Protein AF-A0A7Y2EZN3-F1 (afdb_monomer_lite)

Radius of gyration: 19.08 Å; chains: 1; bounding box: 42×37×47 Å

Sequence (225 aa):
SSVGYYAVRVAPLGDIDPMVAQALMPFFPVPLVAKMVAKAREATPADETRDIVREELDQTADEVFGDADGLDELVALAEAAAAEIDICGRALTTAWASYDWETAGGRLFGAATVLREHRGEGHWFAVRQAGLSGDEVHVLSRLSSGRGREGVGHGYRPKNLDRIIPSLERKGLIVDDQPTDRGTVLLDEIEQGTDRFDRDPWTALDDEQMARFVELAAGVRLMRA

Structure (mmCIF, N/CA/C/O backbone):
data_AF-A0A7Y2EZN3-F1
#
_entry.id   AF-A0A7Y2EZN3-F1
#
loop_
_atom_site.group_PDB
_atom_site.id
_atom_site.type_symbol
_atom_site.label_atom_id
_atom_site.label_alt_id
_atom_site.label_comp_id
_atom_site.label_asym_id
_atom_site.label_entity_id
_atom_site.label_seq_id
_atom_site.pdbx_PDB_ins_code
_atom_site.Cartn_x
_atom_site.Cartn_y
_atom_site.Cartn_z
_atom_site.occupancy
_atom_site.B_iso_or_equiv
_atom_site.auth_seq_id
_atom_site.auth_comp_id
_atom_site.auth_asym_id
_atom_site.auth_atom_id
_atom_site.pdbx_PDB_model_num
ATOM 1 N N . SER A 1 1 ? 8.682 -0.984 12.998 1.00 58.69 1 SER A N 1
ATOM 2 C CA . SER A 1 1 ? 8.978 -0.187 11.790 1.00 58.69 1 SER A CA 1
ATOM 3 C C . SER A 1 1 ? 10.078 0.817 12.107 1.00 58.69 1 SER A C 1
ATOM 5 O O . SER A 1 1 ? 9.948 1.528 13.102 1.00 58.69 1 SER A O 1
ATOM 7 N N . SER A 1 2 ? 11.149 0.848 11.313 1.00 82.69 2 SER A N 1
ATOM 8 C CA . SER A 1 2 ? 12.231 1.845 11.396 1.00 82.69 2 SER A CA 1
ATOM 9 C C . SER A 1 2 ? 11.790 3.196 10.806 1.00 82.69 2 SER A C 1
ATOM 11 O O . SER A 1 2 ? 10.758 3.266 10.145 1.00 82.69 2 SER A O 1
ATOM 13 N N . VAL A 1 3 ? 12.559 4.267 11.039 1.00 90.81 3 VAL A N 1
ATOM 14 C CA . VAL A 1 3 ? 12.343 5.594 10.416 1.00 90.81 3 VAL A CA 1
ATOM 15 C C . VAL A 1 3 ? 12.425 5.502 8.888 1.00 90.81 3 VAL A C 1
ATOM 17 O O . VAL A 1 3 ? 11.557 6.037 8.205 1.00 90.81 3 VAL A O 1
ATOM 20 N N . GLY A 1 4 ? 13.397 4.741 8.369 1.00 92.31 4 GLY A N 1
ATOM 21 C CA . GLY A 1 4 ? 13.598 4.546 6.930 1.00 92.31 4 GLY A CA 1
ATOM 22 C C . GLY A 1 4 ? 12.374 3.980 6.210 1.00 92.31 4 GLY A C 1
ATOM 23 O O . GLY A 1 4 ? 12.056 4.438 5.125 1.00 92.31 4 GLY A O 1
ATOM 24 N N . TYR A 1 5 ? 11.608 3.081 6.842 1.00 92.56 5 TYR A N 1
ATOM 25 C CA . TYR A 1 5 ? 10.358 2.579 6.254 1.00 92.56 5 TYR A CA 1
ATOM 26 C C . TYR A 1 5 ? 9.373 3.710 5.913 1.00 92.56 5 TYR A C 1
ATOM 28 O O . TYR A 1 5 ? 8.779 3.712 4.838 1.00 92.56 5 TYR A O 1
ATOM 36 N N . TYR A 1 6 ? 9.191 4.671 6.825 1.00 94.56 6 TYR A N 1
ATOM 37 C CA . TYR A 1 6 ? 8.270 5.786 6.595 1.00 94.56 6 TYR A CA 1
ATOM 38 C C . TYR A 1 6 ? 8.834 6.759 5.566 1.00 94.56 6 TYR A C 1
ATOM 40 O O . TYR A 1 6 ? 8.075 7.212 4.720 1.00 94.56 6 TYR A O 1
ATOM 48 N N . ALA A 1 7 ? 10.143 7.028 5.620 1.00 95.19 7 ALA A N 1
ATOM 49 C CA . ALA A 1 7 ? 10.835 7.873 4.652 1.00 95.19 7 ALA A CA 1
ATOM 50 C C . ALA A 1 7 ? 10.653 7.340 3.226 1.00 95.19 7 ALA A C 1
ATOM 52 O O . ALA A 1 7 ? 10.130 8.052 2.379 1.00 95.19 7 ALA A O 1
ATOM 53 N N . VAL A 1 8 ? 10.960 6.056 3.005 1.00 95.62 8 VAL A N 1
ATOM 54 C CA . VAL A 1 8 ? 10.781 5.377 1.715 1.00 95.62 8 VAL A CA 1
ATOM 55 C C . VAL A 1 8 ? 9.327 5.441 1.263 1.00 95.62 8 VAL A C 1
ATOM 57 O O . VAL A 1 8 ? 9.062 5.741 0.103 1.00 95.62 8 VAL A O 1
ATOM 60 N N . ARG A 1 9 ? 8.359 5.189 2.161 1.00 94.88 9 ARG A N 1
ATOM 61 C CA . ARG A 1 9 ? 6.958 5.087 1.733 1.00 94.88 9 ARG A CA 1
ATOM 62 C C . ARG A 1 9 ? 6.376 6.401 1.218 1.00 94.88 9 ARG A C 1
ATOM 64 O O . ARG A 1 9 ? 5.497 6.358 0.364 1.00 94.88 9 ARG A O 1
ATOM 71 N N . VAL A 1 10 ? 6.855 7.529 1.739 1.00 96.38 10 VAL A N 1
ATOM 72 C CA . VAL A 1 10 ? 6.372 8.871 1.379 1.00 96.38 10 VAL A CA 1
ATOM 73 C C . VAL A 1 10 ? 7.346 9.641 0.495 1.00 96.38 10 VAL A C 1
ATOM 75 O O . VAL A 1 10 ? 7.028 10.760 0.113 1.00 96.38 10 VAL A O 1
ATOM 78 N N . ALA A 1 11 ? 8.503 9.069 0.153 1.00 97.38 11 ALA A N 1
ATOM 79 C CA . ALA A 1 11 ? 9.516 9.721 -0.674 1.00 97.38 11 ALA A CA 1
ATOM 80 C C . ALA A 1 11 ? 8.955 10.287 -1.996 1.00 97.38 11 ALA A C 1
ATOM 82 O O . ALA A 1 11 ? 9.238 11.451 -2.296 1.00 97.38 11 ALA A O 1
ATOM 83 N N . PRO A 1 12 ? 8.066 9.583 -2.733 1.00 97.56 12 PRO 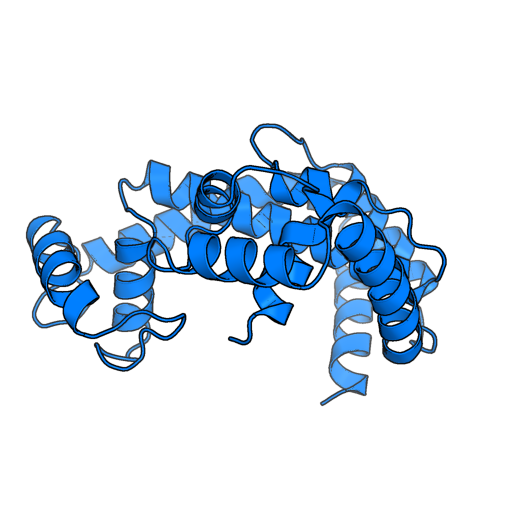A N 1
ATOM 84 C CA . PRO A 1 12 ? 7.495 10.145 -3.952 1.00 97.56 12 PRO A CA 1
ATOM 85 C C . PRO A 1 12 ? 6.576 11.356 -3.706 1.00 97.56 12 PRO A C 1
ATOM 87 O O . PRO A 1 12 ? 6.295 12.113 -4.627 1.00 97.56 12 PRO A O 1
ATOM 90 N N . LEU A 1 13 ? 6.106 11.597 -2.481 1.00 96.50 13 LEU A N 1
ATOM 91 C CA . LEU A 1 13 ? 5.292 12.779 -2.176 1.00 96.50 13 LEU A CA 1
ATOM 92 C C . LEU A 1 13 ? 6.136 14.058 -2.050 1.00 96.50 13 LEU A C 1
ATOM 94 O O . LEU A 1 13 ? 5.574 15.150 -2.042 1.00 96.50 13 LEU A O 1
ATOM 98 N N . GLY A 1 14 ? 7.464 13.946 -1.948 1.00 95.38 14 GLY A N 1
ATOM 99 C CA . GLY A 1 14 ? 8.354 15.087 -1.749 1.00 95.38 14 GLY A CA 1
ATOM 100 C C . GLY A 1 14 ? 8.132 15.795 -0.405 1.00 95.38 14 GLY A C 1
ATOM 101 O O . GLY A 1 14 ? 7.804 15.176 0.618 1.00 95.38 14 GLY A O 1
ATOM 102 N N . ASP A 1 15 ? 8.333 17.115 -0.385 1.00 95.25 15 ASP A N 1
ATOM 103 C CA . ASP A 1 15 ? 8.237 17.920 0.837 1.00 95.25 15 ASP A CA 1
ATOM 104 C C . ASP A 1 15 ? 6.793 18.340 1.169 1.00 95.25 15 ASP A C 1
ATOM 106 O O . ASP A 1 15 ? 6.377 19.481 0.986 1.00 95.25 15 ASP A O 1
ATOM 110 N N . ILE A 1 16 ? 5.998 17.386 1.658 1.00 95.75 16 ILE A N 1
ATOM 111 C CA . ILE A 1 16 ? 4.636 17.626 2.176 1.00 95.75 16 ILE A CA 1
ATOM 112 C C . ILE A 1 16 ? 4.604 17.779 3.698 1.00 95.75 16 ILE A C 1
ATOM 114 O O . ILE A 1 16 ? 5.434 17.204 4.384 1.00 95.75 16 ILE A O 1
ATOM 118 N N . ASP A 1 17 ? 3.622 18.448 4.291 1.00 96.62 17 ASP A N 1
ATOM 119 C CA . ASP A 1 17 ? 3.509 18.471 5.759 1.00 96.62 17 ASP A CA 1
ATOM 120 C C . ASP A 1 17 ? 3.442 17.033 6.358 1.00 96.62 17 ASP A C 1
ATOM 122 O O . ASP A 1 17 ? 2.708 16.183 5.837 1.00 96.62 17 ASP A O 1
ATOM 126 N N . PRO A 1 18 ? 4.177 16.705 7.444 1.00 96.56 18 PRO A N 1
ATOM 127 C CA . PRO A 1 18 ? 4.166 15.357 8.023 1.00 96.56 18 PRO A CA 1
ATOM 128 C C . PRO A 1 18 ? 2.779 14.850 8.457 1.00 96.56 18 PRO A C 1
ATOM 130 O O . PRO A 1 18 ? 2.532 13.642 8.457 1.00 96.56 18 PRO A O 1
ATOM 133 N N . MET A 1 19 ? 1.847 15.738 8.812 1.00 96.62 19 MET A N 1
ATOM 134 C CA . MET A 1 19 ? 0.461 15.364 9.097 1.00 96.62 19 MET A CA 1
ATOM 135 C C . MET A 1 19 ? -0.332 15.022 7.833 1.00 96.62 19 MET A C 1
ATOM 137 O O . MET A 1 19 ? -1.221 14.173 7.903 1.00 96.62 19 MET A O 1
ATOM 141 N N . VAL A 1 20 ? 0.011 15.595 6.676 1.00 96.88 20 VAL A N 1
ATOM 142 C CA . VAL A 1 20 ? -0.534 15.150 5.382 1.00 96.88 20 VAL A CA 1
ATOM 143 C C . VAL A 1 20 ? -0.050 13.731 5.082 1.00 96.88 20 VAL A C 1
ATOM 145 O O . VAL A 1 20 ? -0.864 12.868 4.758 1.00 96.88 20 VAL A O 1
ATOM 148 N N . ALA A 1 21 ? 1.233 13.434 5.313 1.00 96.25 21 ALA A N 1
ATOM 149 C CA . ALA A 1 21 ? 1.763 12.072 5.185 1.00 96.25 21 ALA A CA 1
ATOM 150 C C . ALA A 1 21 ? 1.038 11.072 6.109 1.00 96.25 21 ALA A C 1
ATOM 152 O O . ALA A 1 21 ? 0.716 9.954 5.709 1.00 96.25 21 ALA A O 1
ATOM 153 N N . GLN A 1 22 ? 0.717 11.483 7.341 1.00 95.25 22 GLN A N 1
ATOM 154 C CA . GLN A 1 22 ? -0.075 10.676 8.274 1.00 95.25 22 GLN A CA 1
ATOM 155 C C . GLN A 1 22 ? -1.495 10.388 7.771 1.00 95.25 22 GLN A C 1
ATOM 157 O O . GLN A 1 22 ? -1.997 9.290 8.015 1.00 95.25 22 GLN A O 1
ATOM 162 N N . ALA A 1 23 ? -2.139 11.339 7.090 1.00 94.12 23 ALA A N 1
ATOM 163 C CA . ALA A 1 23 ? -3.472 11.146 6.522 1.00 94.12 23 ALA A CA 1
ATOM 164 C C . ALA A 1 23 ? -3.470 10.154 5.347 1.00 94.12 23 ALA A C 1
ATOM 166 O O . ALA A 1 23 ? -4.413 9.379 5.209 1.00 94.12 23 ALA A O 1
ATOM 167 N N . LEU A 1 24 ? -2.395 10.137 4.552 1.00 94.56 24 LEU A N 1
ATOM 168 C CA . LEU A 1 24 ? -2.207 9.213 3.424 1.00 94.56 24 LEU A CA 1
ATOM 169 C C . LEU A 1 24 ? -1.794 7.796 3.858 1.00 94.56 24 LEU A C 1
ATOM 171 O O . LEU A 1 24 ? -1.858 6.857 3.070 1.00 94.56 24 LEU A O 1
ATOM 175 N N . MET A 1 25 ? -1.408 7.611 5.125 1.00 91.69 25 MET A N 1
ATOM 176 C CA . MET A 1 25 ? -1.046 6.311 5.703 1.00 91.69 25 MET A CA 1
ATOM 177 C C . MET A 1 25 ? -1.900 5.982 6.948 1.00 91.69 25 MET A C 1
ATOM 179 O O . MET A 1 25 ? -1.361 5.818 8.050 1.00 91.69 25 MET A O 1
ATOM 183 N N . PRO A 1 26 ? -3.237 5.865 6.813 1.00 86.12 26 PRO A N 1
ATOM 184 C CA . PRO A 1 26 ? -4.167 5.824 7.948 1.00 86.12 26 PRO A CA 1
ATOM 185 C C . PRO A 1 26 ? -4.211 4.477 8.700 1.00 86.12 26 PRO A C 1
ATOM 187 O O . PRO A 1 26 ? -4.932 4.354 9.685 1.00 86.12 26 PRO A O 1
ATOM 190 N N . PHE A 1 27 ? -3.417 3.484 8.284 1.00 83.19 27 PHE A N 1
ATOM 191 C CA . PHE A 1 27 ? -3.213 2.208 8.993 1.00 83.19 27 PHE A CA 1
ATOM 192 C C . PHE A 1 27 ? -2.235 2.299 10.173 1.00 83.19 27 PHE A C 1
ATOM 194 O O . PHE A 1 27 ? -1.936 1.293 10.818 1.00 83.19 27 PHE A O 1
ATOM 201 N N . PHE A 1 28 ? -1.692 3.486 10.441 1.00 87.19 28 PHE A N 1
ATOM 202 C CA . PHE A 1 28 ? -0.836 3.745 11.590 1.00 87.19 28 PHE A CA 1
ATOM 203 C C . PHE A 1 28 ? -1.524 4.690 12.574 1.00 87.19 28 PHE A C 1
ATOM 205 O O . PHE A 1 28 ? -2.133 5.676 12.149 1.00 87.19 28 PHE A O 1
ATOM 212 N N . PRO A 1 29 ? -1.346 4.482 13.890 1.00 85.81 29 PRO A N 1
ATOM 213 C CA . PRO A 1 29 ? -1.942 5.355 14.885 1.00 85.81 29 PRO A CA 1
ATOM 214 C C . PRO A 1 29 ? -1.349 6.761 14.788 1.00 85.81 29 PRO A C 1
ATOM 216 O O . PRO A 1 29 ? -0.132 6.938 14.717 1.00 85.81 29 PRO A O 1
ATOM 219 N N . VAL A 1 30 ? -2.199 7.779 14.865 1.00 88.69 30 VAL A N 1
ATOM 220 C CA . VAL A 1 30 ? -1.760 9.180 14.902 1.00 88.69 30 VAL A CA 1
ATOM 221 C C . VAL A 1 30 ? -1.015 9.470 16.222 1.00 88.69 30 VAL A C 1
ATOM 223 O O . VAL A 1 30 ? -1.483 9.037 17.281 1.00 88.69 30 VAL A O 1
ATOM 226 N N . PRO A 1 31 ? 0.114 10.214 16.225 1.00 91.75 31 PRO A N 1
ATOM 227 C CA . PRO A 1 31 ? 0.813 10.840 15.092 1.00 91.75 31 PRO A CA 1
ATOM 228 C C . PRO A 1 31 ? 2.090 10.075 14.674 1.00 91.75 31 PRO A C 1
ATOM 230 O O . PRO A 1 31 ? 3.142 10.685 14.473 1.00 91.75 31 PRO A O 1
ATOM 233 N N . LEU A 1 32 ? 2.062 8.737 14.630 1.00 91.88 32 LEU A N 1
ATOM 234 C CA . LEU A 1 32 ? 3.261 7.920 14.409 1.00 91.88 32 LEU A CA 1
ATOM 235 C C . LEU A 1 32 ? 3.956 8.241 13.082 1.00 91.88 32 LEU A C 1
ATOM 237 O O . LEU A 1 32 ? 5.165 8.459 13.088 1.00 91.88 32 LEU A O 1
ATOM 241 N N . VAL A 1 33 ? 3.215 8.291 11.974 1.00 94.81 33 VAL A N 1
ATOM 242 C CA . VAL A 1 33 ? 3.776 8.569 10.641 1.00 94.81 33 VAL A CA 1
ATOM 243 C C . VAL A 1 33 ? 4.357 9.972 10.620 1.00 94.81 33 VAL A C 1
ATOM 245 O O . VAL A 1 33 ? 5.525 10.130 10.288 1.00 94.81 33 VAL A O 1
ATOM 248 N N . ALA A 1 34 ? 3.593 10.967 11.078 1.00 96.38 34 ALA A N 1
ATOM 249 C CA . ALA A 1 34 ? 4.041 12.357 11.119 1.00 96.38 34 ALA A CA 1
ATOM 250 C C . ALA A 1 34 ? 5.355 12.511 11.898 1.00 96.38 34 ALA A C 1
ATOM 252 O O . ALA A 1 34 ? 6.300 13.134 11.420 1.00 96.38 34 ALA A O 1
ATOM 253 N N . LYS A 1 35 ? 5.462 11.866 13.068 1.00 96.38 35 LYS A N 1
ATOM 254 C CA . LYS A 1 35 ? 6.696 11.866 13.863 1.00 96.38 35 LYS A CA 1
ATOM 255 C C . LYS A 1 35 ? 7.869 11.226 13.116 1.00 96.38 35 LYS A C 1
ATOM 257 O O . LYS A 1 35 ? 8.990 11.720 13.207 1.00 96.38 35 LYS A O 1
ATOM 262 N N . MET A 1 36 ? 7.639 10.102 12.441 1.00 96.25 36 MET A N 1
ATOM 263 C CA . MET A 1 36 ? 8.706 9.374 11.750 1.00 96.25 36 MET A CA 1
ATOM 264 C C . MET A 1 36 ? 9.160 10.092 10.479 1.00 96.25 36 MET A C 1
ATOM 266 O O . MET A 1 36 ? 10.358 10.130 10.223 1.00 96.25 36 MET A O 1
ATOM 270 N N . VAL A 1 37 ? 8.238 10.710 9.740 1.00 96.25 37 VAL A N 1
ATOM 271 C CA . VAL A 1 37 ? 8.541 11.529 8.558 1.00 96.25 37 VAL A CA 1
ATOM 272 C C . VAL A 1 37 ? 9.303 12.791 8.955 1.00 96.25 37 VAL A C 1
ATOM 274 O O . VAL A 1 37 ? 10.340 13.071 8.365 1.00 96.25 37 VAL A O 1
ATOM 277 N N . ALA A 1 38 ? 8.870 13.501 10.003 1.00 96.19 38 ALA A N 1
ATOM 278 C CA . ALA A 1 38 ? 9.608 14.656 10.518 1.00 96.19 38 ALA A CA 1
ATOM 279 C C . ALA A 1 38 ? 11.046 14.276 10.909 1.00 96.19 38 ALA A C 1
ATOM 281 O O . ALA A 1 38 ? 11.998 14.928 10.495 1.00 96.19 38 ALA A O 1
ATOM 282 N N . LYS A 1 39 ? 11.212 13.155 11.624 1.00 96.19 39 LYS A N 1
ATOM 283 C CA . LYS A 1 39 ? 12.535 12.647 12.000 1.00 96.19 39 LYS A CA 1
ATOM 284 C C . LYS A 1 39 ? 13.388 12.231 10.796 1.00 96.19 39 LYS A C 1
ATOM 286 O O . LYS A 1 39 ? 14.600 12.399 10.837 1.00 96.19 39 LYS A O 1
ATOM 291 N N . ALA A 1 40 ? 12.793 11.652 9.754 1.00 95.06 40 ALA A N 1
ATOM 292 C CA . ALA A 1 40 ? 13.526 11.316 8.535 1.00 95.06 40 ALA A CA 1
ATOM 293 C C . ALA A 1 40 ? 14.094 12.578 7.870 1.00 95.06 40 ALA A C 1
ATOM 295 O O . ALA A 1 40 ? 15.258 12.592 7.486 1.00 95.06 40 ALA A O 1
ATOM 296 N N . ARG A 1 41 ? 13.305 13.659 7.838 1.00 93.44 41 ARG A N 1
ATOM 297 C CA . ARG A 1 41 ? 13.701 14.941 7.240 1.00 93.44 41 ARG A CA 1
ATOM 298 C C . ARG A 1 41 ? 14.788 15.689 7.993 1.00 93.44 41 ARG A C 1
ATOM 300 O O . ARG A 1 41 ? 15.547 16.424 7.378 1.00 93.44 41 ARG A O 1
ATOM 307 N N . GLU A 1 42 ? 14.884 15.495 9.307 1.00 94.25 42 GLU A N 1
ATOM 308 C CA . GLU A 1 42 ? 16.020 16.003 10.088 1.00 94.25 42 GLU A CA 1
ATOM 309 C C . GLU A 1 42 ? 17.351 15.376 9.641 1.00 94.25 42 GLU A C 1
ATOM 311 O O . GLU A 1 42 ? 18.399 15.992 9.818 1.00 94.25 42 GLU A O 1
ATOM 316 N N . ALA A 1 43 ? 17.318 14.155 9.092 1.00 94.12 43 ALA A N 1
ATOM 317 C CA . ALA A 1 43 ? 18.505 13.435 8.642 1.00 94.12 43 ALA A CA 1
ATOM 318 C C . ALA A 1 43 ? 18.813 13.664 7.155 1.00 94.12 43 ALA A C 1
ATOM 320 O O . ALA A 1 43 ? 19.978 13.846 6.810 1.00 94.12 43 ALA A O 1
ATOM 321 N N . THR A 1 44 ? 17.789 13.660 6.297 1.00 95.88 44 THR A N 1
ATOM 322 C CA . THR A 1 44 ? 17.935 13.798 4.840 1.00 95.88 44 THR A CA 1
ATOM 323 C C . THR A 1 44 ? 16.773 14.624 4.274 1.00 95.88 44 THR A C 1
ATOM 325 O O . THR A 1 44 ? 15.616 14.285 4.543 1.00 95.88 44 THR A O 1
ATOM 328 N N . PRO A 1 45 ? 17.036 15.692 3.496 1.00 95.56 45 PRO A N 1
ATOM 329 C CA . PRO A 1 45 ? 16.008 16.453 2.784 1.00 95.56 45 PRO A CA 1
ATOM 330 C C . PRO A 1 45 ? 15.070 15.573 1.942 1.00 95.56 45 PRO A C 1
ATOM 332 O O . PRO A 1 45 ? 15.418 14.464 1.534 1.00 95.56 45 PRO A O 1
ATOM 335 N N . ALA A 1 46 ? 13.840 16.039 1.714 1.00 95.00 46 ALA A N 1
ATOM 336 C CA . ALA A 1 46 ? 12.805 15.222 1.075 1.00 95.00 46 ALA A CA 1
ATOM 337 C C . ALA A 1 46 ? 13.067 14.968 -0.420 1.00 95.00 46 ALA A C 1
ATOM 339 O O . ALA A 1 46 ? 12.742 13.891 -0.909 1.00 95.00 46 ALA A O 1
ATOM 340 N N . ASP A 1 47 ? 13.650 15.937 -1.121 1.00 94.69 47 ASP A N 1
ATOM 341 C CA . ASP A 1 47 ? 14.111 15.829 -2.508 1.00 94.69 47 ASP A CA 1
ATOM 342 C C . ASP A 1 47 ? 15.277 14.842 -2.632 1.00 94.69 47 ASP A C 1
ATOM 344 O O . ASP A 1 47 ? 15.188 13.890 -3.401 1.00 94.69 47 ASP A O 1
ATOM 348 N N . GLU A 1 48 ? 16.296 14.972 -1.781 1.00 97.12 48 GLU A N 1
ATOM 349 C CA . GLU A 1 48 ? 17.411 14.018 -1.733 1.00 97.12 48 GLU A CA 1
ATOM 350 C C . GLU A 1 48 ? 16.921 12.598 -1.391 1.00 97.12 48 GLU A C 1
ATOM 352 O O . GLU A 1 48 ? 17.306 11.621 -2.030 1.00 97.12 48 GLU A O 1
ATOM 357 N N . THR A 1 49 ? 15.991 12.470 -0.437 1.00 97.19 49 THR A N 1
ATOM 358 C CA . THR A 1 49 ? 15.352 11.183 -0.115 1.00 97.19 49 THR A CA 1
ATOM 359 C C . THR A 1 49 ? 14.591 10.627 -1.318 1.00 97.19 49 THR A C 1
ATOM 361 O O . THR A 1 49 ? 14.641 9.424 -1.559 1.00 97.19 49 THR A O 1
ATOM 364 N N . ARG A 1 50 ? 13.873 11.473 -2.070 1.00 97.38 50 ARG A N 1
ATOM 365 C CA . ARG A 1 50 ? 13.111 11.063 -3.255 1.00 97.38 50 ARG A CA 1
ATOM 366 C C . ARG A 1 50 ? 14.029 10.461 -4.319 1.00 97.38 50 ARG A C 1
ATOM 368 O O . ARG A 1 50 ? 13.671 9.410 -4.854 1.00 97.38 50 ARG A O 1
ATOM 375 N N . ASP A 1 51 ? 15.173 11.086 -4.581 1.00 97.06 51 ASP A N 1
ATOM 376 C CA . ASP A 1 51 ? 16.129 10.651 -5.605 1.00 97.06 51 ASP A CA 1
ATOM 377 C C . ASP A 1 51 ? 16.847 9.356 -5.204 1.00 97.06 51 ASP A C 1
ATOM 379 O O . ASP A 1 51 ? 16.874 8.402 -5.990 1.00 97.06 51 ASP A O 1
ATOM 383 N N . ILE A 1 52 ? 17.333 9.288 -3.955 1.00 97.50 52 ILE A N 1
ATOM 384 C CA . ILE A 1 52 ? 17.958 8.084 -3.383 1.00 97.50 52 ILE A CA 1
ATOM 385 C C . ILE A 1 52 ? 16.976 6.915 -3.427 1.00 97.50 52 ILE A C 1
ATOM 387 O O . ILE A 1 52 ? 17.315 5.836 -3.894 1.00 97.50 52 ILE A O 1
ATOM 391 N N . VAL A 1 53 ? 15.736 7.116 -2.968 1.00 97.44 53 VAL A N 1
ATOM 392 C CA . VAL A 1 53 ? 14.737 6.041 -2.928 1.00 97.44 53 VAL A CA 1
ATOM 393 C C . VAL A 1 53 ? 14.414 5.529 -4.324 1.00 97.44 53 VAL A C 1
ATOM 395 O O . VAL A 1 53 ? 14.290 4.318 -4.485 1.00 97.44 53 VAL A O 1
ATOM 398 N N . ARG A 1 54 ? 14.299 6.408 -5.326 1.00 97.75 54 ARG A N 1
ATOM 399 C CA . ARG A 1 54 ? 14.095 5.965 -6.708 1.00 97.75 54 ARG A CA 1
ATOM 400 C C . ARG A 1 54 ? 15.283 5.134 -7.200 1.00 97.75 54 ARG A C 1
ATOM 402 O O . ARG A 1 54 ? 15.057 4.072 -7.759 1.00 97.75 54 ARG A O 1
ATOM 409 N N . GLU A 1 55 ? 16.518 5.578 -6.955 1.00 98.12 55 GLU A N 1
ATOM 410 C CA . GLU A 1 55 ? 17.720 4.872 -7.432 1.00 98.12 55 GLU A CA 1
ATOM 411 C C . GLU A 1 55 ? 17.873 3.494 -6.796 1.00 98.12 55 GLU A C 1
ATOM 413 O O . GLU A 1 55 ? 17.992 2.480 -7.478 1.00 98.12 55 GLU A O 1
ATOM 418 N N . GLU A 1 56 ? 17.835 3.472 -5.467 1.00 97.94 56 GLU A N 1
ATOM 419 C CA . GLU A 1 56 ? 18.115 2.285 -4.673 1.00 97.94 56 GLU A CA 1
ATOM 420 C C . GLU A 1 56 ? 17.020 1.238 -4.856 1.00 97.94 56 GLU A C 1
ATOM 422 O O . GLU A 1 56 ? 17.312 0.045 -4.902 1.00 97.94 56 GLU A O 1
ATOM 427 N N . LEU A 1 57 ? 15.752 1.658 -4.979 1.00 97.62 57 LEU A N 1
ATOM 428 C CA . LEU A 1 57 ? 14.664 0.723 -5.256 1.00 97.62 57 LEU A CA 1
ATOM 429 C C . LEU A 1 57 ? 14.720 0.184 -6.681 1.00 97.62 57 LEU A C 1
ATOM 431 O O . LEU A 1 57 ? 14.401 -0.986 -6.845 1.00 97.62 57 LEU A O 1
ATOM 435 N N . ASP A 1 58 ? 15.121 0.981 -7.675 1.00 98.25 58 ASP A N 1
ATOM 436 C CA . ASP A 1 58 ? 15.274 0.499 -9.051 1.00 98.25 58 ASP A CA 1
ATOM 437 C C . ASP A 1 58 ? 16.356 -0.589 -9.115 1.00 98.25 58 ASP A C 1
ATOM 439 O O . ASP A 1 58 ? 16.070 -1.722 -9.500 1.00 98.25 58 ASP A O 1
ATOM 443 N N . GLN A 1 59 ? 17.550 -0.292 -8.590 1.00 98.12 59 GLN A N 1
ATOM 444 C CA . GLN A 1 59 ? 18.669 -1.238 -8.541 1.00 98.12 59 GLN A CA 1
ATOM 445 C C . GLN A 1 59 ? 18.335 -2.480 -7.710 1.00 98.12 59 GLN A C 1
ATOM 447 O O . GLN A 1 59 ? 18.505 -3.604 -8.176 1.00 98.12 59 GLN A O 1
ATOM 452 N N . THR A 1 60 ? 17.796 -2.298 -6.499 1.00 97.19 60 THR A N 1
ATOM 453 C CA . THR A 1 60 ? 17.419 -3.428 -5.638 1.00 97.19 60 THR A CA 1
ATOM 454 C C . THR A 1 60 ? 16.344 -4.279 -6.304 1.00 97.19 60 THR A C 1
ATOM 456 O O . THR A 1 60 ? 16.388 -5.501 -6.220 1.00 97.19 60 THR A O 1
ATOM 459 N N . ALA A 1 61 ? 15.348 -3.671 -6.951 1.00 96.38 61 ALA A N 1
ATOM 460 C CA . ALA A 1 61 ? 14.309 -4.423 -7.636 1.00 96.38 61 ALA A CA 1
ATOM 461 C C . ALA A 1 61 ? 14.870 -5.200 -8.831 1.00 96.38 61 ALA A C 1
ATOM 463 O O . ALA A 1 61 ? 14.427 -6.322 -9.059 1.00 96.38 61 ALA A O 1
ATOM 464 N N . ASP A 1 62 ? 15.859 -4.671 -9.547 1.00 96.44 62 ASP A N 1
ATOM 465 C CA . ASP A 1 62 ? 16.536 -5.397 -10.623 1.00 96.44 62 ASP A CA 1
ATOM 466 C C . ASP A 1 62 ? 17.388 -6.559 -10.109 1.00 96.44 62 ASP A C 1
ATOM 468 O O . ASP A 1 62 ? 17.250 -7.681 -10.583 1.00 96.44 62 ASP A O 1
ATOM 472 N N . GLU A 1 63 ? 18.151 -6.370 -9.033 1.00 95.94 63 GLU A N 1
ATOM 473 C CA . GLU A 1 63 ? 18.825 -7.482 -8.346 1.00 95.94 63 GLU A CA 1
ATOM 474 C C . GLU A 1 63 ? 17.825 -8.545 -7.849 1.00 95.94 63 GLU A C 1
ATOM 476 O O . GLU A 1 63 ? 18.138 -9.734 -7.701 1.00 95.94 63 GLU A O 1
ATOM 481 N N . VAL A 1 64 ? 16.598 -8.117 -7.537 1.00 93.81 64 VAL A N 1
ATOM 482 C CA . VAL A 1 64 ? 15.550 -8.988 -7.014 1.00 93.81 64 VAL A CA 1
ATOM 483 C C . VAL A 1 64 ? 14.794 -9.720 -8.143 1.00 93.81 64 VAL A C 1
ATOM 485 O O . VAL A 1 64 ? 14.442 -10.896 -8.011 1.00 93.81 64 VAL A O 1
ATOM 488 N N . PHE A 1 65 ? 14.521 -9.062 -9.257 1.00 93.88 65 PHE A N 1
ATOM 489 C CA . PHE A 1 65 ? 13.572 -9.550 -10.258 1.00 93.88 65 PHE A CA 1
ATOM 490 C C . PHE A 1 65 ? 14.145 -9.633 -11.672 1.00 93.88 65 PHE A C 1
ATOM 492 O O . PHE A 1 65 ? 13.528 -10.297 -12.494 1.00 93.88 65 PHE A O 1
ATOM 499 N N . GLY A 1 66 ? 15.295 -9.015 -11.947 1.00 93.69 66 GLY A N 1
ATOM 500 C CA . GLY A 1 66 ? 15.869 -8.812 -13.283 1.00 93.69 66 GLY A CA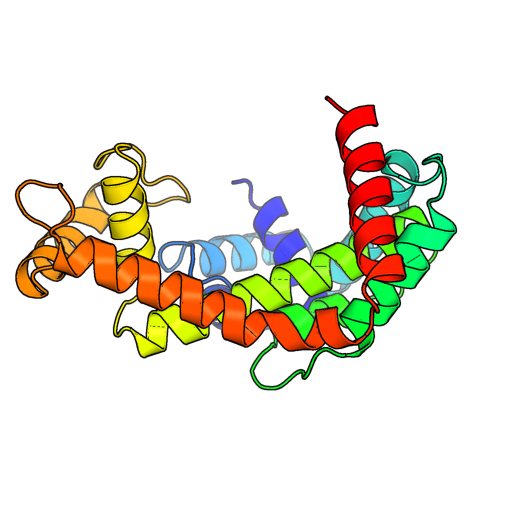 1
ATOM 501 C C . GLY A 1 66 ? 16.118 -10.095 -14.078 1.00 93.69 66 GLY A C 1
ATOM 502 O O . GLY A 1 66 ? 15.948 -10.107 -15.292 1.00 93.69 66 GLY A O 1
ATOM 503 N N . ASP A 1 67 ? 16.423 -11.198 -13.390 1.00 92.81 67 ASP A N 1
ATOM 504 C CA . ASP A 1 67 ? 16.661 -12.512 -14.007 1.00 92.81 67 ASP A CA 1
ATOM 505 C C . ASP A 1 67 ? 15.414 -13.419 -14.025 1.00 92.81 67 ASP A C 1
ATOM 507 O O . ASP A 1 67 ? 15.517 -14.620 -14.282 1.00 92.81 67 ASP A O 1
ATOM 511 N N . ALA A 1 68 ? 14.228 -12.896 -13.697 1.00 93.75 68 ALA A N 1
ATOM 512 C CA . ALA A 1 68 ? 13.018 -13.707 -13.661 1.00 93.75 68 ALA A CA 1
ATOM 513 C C . ALA A 1 68 ? 12.572 -14.149 -15.065 1.00 93.75 68 ALA A C 1
ATOM 515 O O . ALA A 1 68 ? 12.424 -13.338 -15.982 1.00 93.75 68 ALA A O 1
ATOM 516 N N . ASP A 1 69 ? 12.261 -15.438 -15.210 1.00 93.94 69 ASP A N 1
ATOM 517 C CA . ASP A 1 69 ? 11.679 -15.967 -16.443 1.00 93.94 69 ASP A CA 1
ATOM 518 C C . ASP A 1 69 ? 10.361 -15.247 -16.776 1.00 93.94 69 ASP A C 1
ATOM 520 O O . ASP A 1 69 ? 9.433 -15.194 -15.966 1.00 93.94 69 ASP A O 1
ATOM 524 N N . GLY A 1 70 ? 10.270 -14.698 -17.991 1.00 96.31 70 GLY A N 1
ATOM 525 C CA . GLY A 1 70 ? 9.089 -13.962 -18.453 1.00 96.31 70 GLY A CA 1
ATOM 526 C C . GLY A 1 70 ? 8.925 -12.561 -17.852 1.00 96.31 70 GLY A C 1
ATOM 527 O O . GLY A 1 70 ? 7.830 -12.006 -17.936 1.00 96.31 70 GLY A O 1
ATOM 528 N N . LEU A 1 71 ? 9.982 -11.975 -17.271 1.00 96.50 71 LEU A N 1
ATOM 529 C CA . LEU A 1 71 ? 9.941 -10.641 -16.660 1.00 96.50 71 LEU A CA 1
ATOM 530 C C . LEU A 1 71 ? 9.358 -9.570 -17.588 1.00 96.50 71 LEU A C 1
ATOM 532 O O . LEU A 1 71 ? 8.456 -8.854 -17.172 1.00 96.50 71 LEU A O 1
ATOM 536 N N . ASP A 1 72 ? 9.826 -9.477 -18.834 1.00 98.00 72 ASP A N 1
ATOM 537 C CA . ASP A 1 72 ? 9.368 -8.441 -19.773 1.00 98.00 72 ASP A CA 1
ATOM 538 C C . ASP A 1 72 ? 7.857 -8.519 -20.039 1.00 98.00 72 ASP A C 1
ATOM 540 O O . ASP A 1 72 ? 7.173 -7.498 -20.122 1.00 98.00 72 ASP A O 1
ATOM 544 N N . GLU A 1 73 ? 7.323 -9.739 -20.137 1.00 98.31 73 GLU A N 1
ATOM 545 C CA . GLU A 1 73 ? 5.892 -9.981 -20.319 1.00 98.31 73 GLU A CA 1
ATOM 546 C C . GLU A 1 73 ? 5.112 -9.593 -19.058 1.00 98.31 73 GLU A C 1
ATOM 548 O O . GLU A 1 73 ? 4.099 -8.898 -19.140 1.00 98.31 73 GLU A O 1
ATOM 553 N N . LEU A 1 74 ? 5.615 -9.971 -17.880 1.00 98.44 74 LEU A N 1
ATOM 554 C CA . LEU A 1 74 ? 5.005 -9.601 -16.606 1.00 98.44 74 LEU A CA 1
ATOM 555 C C . LEU A 1 74 ? 5.010 -8.080 -16.386 1.00 98.44 74 LEU A C 1
ATOM 557 O O . LEU A 1 74 ? 4.003 -7.532 -15.940 1.00 98.44 74 LEU A O 1
ATOM 561 N N . VAL A 1 75 ? 6.111 -7.399 -16.722 1.00 98.50 75 VAL A N 1
ATOM 562 C CA . VAL A 1 75 ? 6.230 -5.934 -16.679 1.00 98.50 75 VAL A CA 1
ATOM 563 C C . VAL A 1 75 ? 5.182 -5.300 -17.584 1.00 98.50 75 VAL A C 1
ATOM 565 O O . VAL A 1 75 ? 4.431 -4.445 -17.123 1.00 98.50 75 VAL A O 1
ATOM 568 N N . ALA A 1 76 ? 5.081 -5.749 -18.838 1.00 98.62 76 ALA A N 1
ATOM 569 C CA . ALA A 1 76 ? 4.122 -5.199 -19.791 1.00 98.62 76 ALA A CA 1
ATOM 570 C C . ALA A 1 76 ? 2.668 -5.353 -19.310 1.00 98.62 76 ALA A C 1
ATOM 572 O O . ALA A 1 76 ? 1.888 -4.407 -19.402 1.00 98.62 76 ALA A O 1
ATOM 573 N N . LEU A 1 77 ? 2.308 -6.515 -18.754 1.00 98.69 77 LEU A N 1
ATOM 574 C CA . LEU A 1 77 ? 0.971 -6.765 -18.203 1.00 98.69 77 LEU A CA 1
ATOM 575 C C . LEU A 1 77 ? 0.692 -5.906 -16.957 1.00 98.69 77 LEU A C 1
ATOM 577 O O . LEU A 1 77 ? -0.396 -5.345 -16.824 1.00 98.69 77 LEU A O 1
ATOM 581 N N . ALA A 1 78 ? 1.670 -5.771 -16.056 1.00 98.31 78 ALA A N 1
ATOM 582 C CA . ALA A 1 78 ? 1.535 -4.961 -14.847 1.00 98.31 78 ALA A CA 1
ATOM 583 C C . ALA A 1 78 ? 1.391 -3.464 -15.167 1.00 98.31 78 ALA A C 1
ATOM 585 O O . ALA A 1 78 ? 0.556 -2.782 -14.571 1.00 98.31 78 ALA A O 1
ATOM 586 N N . GLU A 1 79 ? 2.186 -2.950 -16.105 1.00 98.38 79 GLU A N 1
ATOM 587 C CA . GLU A 1 79 ? 2.117 -1.555 -16.547 1.00 98.38 79 GLU A CA 1
ATOM 588 C C . GLU A 1 79 ? 0.827 -1.258 -17.309 1.00 98.38 79 GLU A C 1
ATOM 590 O O . GLU A 1 79 ? 0.232 -0.207 -17.081 1.00 98.38 79 GLU A O 1
ATOM 595 N N . ALA A 1 80 ? 0.359 -2.183 -18.155 1.00 98.44 80 ALA A N 1
ATOM 596 C CA . ALA A 1 80 ? -0.931 -2.047 -18.826 1.00 98.44 80 ALA A CA 1
ATOM 597 C C . ALA A 1 80 ? -2.072 -1.908 -17.809 1.00 98.44 80 ALA A C 1
ATOM 599 O O . ALA A 1 80 ? -2.893 -1.005 -17.936 1.00 98.44 80 ALA A O 1
ATOM 600 N N . ALA A 1 81 ? -2.079 -2.733 -16.757 1.00 98.19 81 ALA A N 1
ATOM 601 C CA . ALA A 1 81 ? -3.065 -2.606 -15.689 1.00 98.19 81 ALA A CA 1
ATOM 602 C C . ALA A 1 81 ? -2.921 -1.283 -14.916 1.00 98.19 81 ALA A C 1
ATOM 604 O O . ALA A 1 81 ? -3.904 -0.593 -14.654 1.00 98.19 81 ALA A O 1
ATOM 605 N N . ALA A 1 82 ? -1.695 -0.890 -14.561 1.00 97.50 82 ALA A N 1
ATOM 606 C CA . ALA A 1 82 ? -1.450 0.354 -13.831 1.00 97.50 82 ALA A CA 1
ATOM 607 C C . ALA A 1 82 ? -1.845 1.611 -14.634 1.00 97.50 82 ALA A C 1
ATOM 609 O O . ALA A 1 82 ? -2.242 2.612 -14.037 1.00 97.50 82 ALA A O 1
ATOM 610 N N . ALA A 1 83 ? -1.768 1.562 -15.967 1.00 96.38 83 ALA A N 1
ATOM 611 C CA . ALA A 1 83 ? -2.120 2.674 -16.846 1.00 96.38 83 ALA A CA 1
ATOM 612 C C . ALA A 1 83 ? -3.622 3.023 -16.841 1.00 96.38 83 ALA A C 1
ATOM 614 O O . ALA A 1 83 ? -3.968 4.169 -17.122 1.00 96.38 83 ALA A O 1
ATOM 615 N N . GLU A 1 84 ? -4.502 2.087 -16.471 1.00 96.12 84 GLU A N 1
ATOM 616 C CA . GLU A 1 84 ? -5.957 2.314 -16.385 1.00 96.12 84 GLU A CA 1
ATOM 617 C C . GLU A 1 84 ? -6.401 2.981 -15.067 1.00 96.12 84 GLU A C 1
ATOM 619 O O . GLU A 1 84 ? -7.588 3.228 -14.846 1.00 96.12 84 GLU A O 1
ATOM 624 N N . ILE A 1 85 ? -5.472 3.283 -14.153 1.00 95.56 85 ILE A N 1
ATOM 625 C CA . ILE A 1 85 ? -5.812 3.886 -12.861 1.00 95.56 85 ILE A CA 1
ATOM 626 C C . ILE A 1 85 ? -6.303 5.332 -13.023 1.00 95.56 85 ILE A C 1
ATOM 628 O O . ILE A 1 85 ? -5.550 6.230 -13.402 1.00 95.56 85 ILE A O 1
ATOM 632 N N . ASP A 1 86 ? -7.536 5.592 -12.578 1.00 92.62 86 ASP A N 1
ATOM 633 C CA . ASP A 1 86 ? -8.008 6.950 -12.290 1.00 92.62 86 ASP A CA 1
ATOM 634 C C . ASP A 1 86 ? -7.360 7.479 -10.996 1.00 92.62 86 ASP A C 1
ATOM 636 O O . ASP A 1 86 ? -7.433 6.870 -9.922 1.00 92.62 86 ASP A O 1
ATOM 640 N N . ILE A 1 87 ? -6.742 8.655 -11.096 1.00 92.06 87 ILE A N 1
ATOM 641 C CA . ILE A 1 87 ? -6.035 9.325 -10.002 1.00 92.06 87 ILE A CA 1
ATOM 642 C C . ILE A 1 87 ? -6.961 9.982 -8.963 1.00 92.06 87 ILE A C 1
ATOM 644 O O . ILE A 1 87 ? -6.478 10.496 -7.950 1.00 92.06 87 ILE A O 1
ATOM 648 N N . CYS A 1 88 ? -8.279 10.020 -9.179 1.00 93.62 88 CYS A N 1
ATOM 649 C CA . CYS A 1 88 ? -9.228 10.712 -8.309 1.00 93.62 88 CYS A CA 1
ATOM 650 C C . CYS A 1 88 ? -9.146 10.216 -6.853 1.00 93.62 88 CYS A C 1
ATOM 652 O O . CYS A 1 88 ? -9.523 9.093 -6.518 1.00 93.62 88 CYS A O 1
ATOM 654 N N . GLY A 1 89 ? -8.637 11.075 -5.963 1.00 93.06 89 GLY A N 1
ATOM 655 C CA . GLY A 1 89 ? -8.427 10.751 -4.548 1.00 93.06 89 GLY A CA 1
ATOM 656 C C . GLY A 1 89 ? -7.263 9.786 -4.274 1.00 93.06 89 GLY A C 1
ATOM 657 O O . GLY A 1 89 ? -7.113 9.348 -3.137 1.00 93.06 89 GLY A O 1
ATOM 658 N N . ARG A 1 90 ? -6.439 9.468 -5.280 1.00 95.88 90 ARG A N 1
ATOM 659 C CA . ARG A 1 90 ? -5.365 8.465 -5.225 1.00 95.88 90 ARG A CA 1
ATOM 660 C C . ARG A 1 90 ? -3.976 9.092 -5.100 1.00 95.88 90 ARG A C 1
ATOM 662 O O . ARG A 1 90 ? -3.111 8.904 -5.957 1.00 95.88 90 ARG A O 1
ATOM 669 N N . ALA A 1 91 ? -3.770 9.932 -4.089 1.00 96.75 91 ALA A N 1
ATOM 670 C CA . ALA A 1 91 ? -2.570 10.766 -4.001 1.00 96.75 91 ALA A CA 1
ATOM 671 C C . ALA A 1 91 ? -1.279 9.946 -3.858 1.00 96.75 91 ALA A C 1
ATOM 673 O O . ALA A 1 91 ? -0.288 10.260 -4.516 1.00 96.75 91 ALA A O 1
ATOM 674 N N . LEU A 1 92 ? -1.276 8.894 -3.033 1.00 96.12 92 LEU A N 1
ATOM 675 C CA . LEU A 1 92 ? -0.083 8.073 -2.831 1.00 96.12 92 LEU A CA 1
ATOM 676 C C . LEU A 1 92 ? 0.189 7.194 -4.056 1.00 96.12 92 LEU A C 1
ATOM 678 O O . LEU A 1 92 ? 1.336 7.105 -4.486 1.00 96.12 92 LEU A O 1
ATOM 682 N N . THR A 1 93 ? -0.857 6.629 -4.664 1.00 97.38 93 THR A N 1
ATOM 683 C CA . THR A 1 93 ? -0.755 5.914 -5.948 1.00 97.38 93 THR A CA 1
ATOM 684 C C . THR A 1 93 ? -0.147 6.802 -7.031 1.00 97.38 93 THR A C 1
ATOM 686 O O . THR A 1 93 ? 0.835 6.423 -7.662 1.00 97.38 93 THR A O 1
ATOM 689 N N . THR A 1 94 ? -0.679 8.018 -7.192 1.00 97.56 94 THR A N 1
ATOM 690 C CA . THR A 1 94 ? -0.212 8.995 -8.189 1.00 97.56 94 THR A CA 1
ATOM 691 C C . THR A 1 94 ? 1.237 9.402 -7.934 1.00 97.56 94 THR A C 1
ATOM 693 O O . THR A 1 94 ? 2.024 9.535 -8.867 1.00 97.56 94 THR A O 1
ATOM 696 N N . ALA A 1 95 ? 1.617 9.572 -6.666 1.00 97.94 95 ALA A N 1
ATOM 697 C CA . ALA A 1 95 ? 2.987 9.899 -6.304 1.00 97.94 95 ALA A CA 1
ATOM 698 C C . ALA A 1 95 ? 3.954 8.768 -6.688 1.00 97.94 95 ALA A C 1
ATOM 700 O O . ALA A 1 95 ? 4.991 9.041 -7.287 1.00 97.94 95 ALA A O 1
ATOM 701 N N . TRP A 1 96 ? 3.613 7.508 -6.409 1.00 98.06 96 TRP A N 1
ATOM 702 C CA . TRP A 1 96 ? 4.428 6.359 -6.823 1.00 98.06 96 TRP A CA 1
ATOM 703 C C . TRP A 1 96 ? 4.496 6.190 -8.344 1.00 98.06 96 TRP A C 1
ATOM 705 O O . TRP A 1 96 ? 5.562 5.870 -8.861 1.00 98.06 96 TRP A O 1
ATOM 715 N N . ALA A 1 97 ? 3.406 6.473 -9.058 1.00 97.50 97 ALA A N 1
ATOM 716 C CA . ALA A 1 97 ? 3.374 6.449 -10.521 1.00 97.50 97 ALA A CA 1
ATOM 717 C C . ALA A 1 97 ? 4.229 7.557 -11.170 1.00 97.50 97 ALA A C 1
ATOM 719 O O . ALA A 1 97 ? 4.503 7.492 -12.360 1.00 97.50 97 ALA A O 1
ATOM 720 N N . SER A 1 98 ? 4.660 8.568 -10.403 1.00 96.62 98 SER A N 1
ATOM 721 C CA . SER A 1 98 ? 5.529 9.650 -10.897 1.00 96.62 98 SER A CA 1
ATOM 722 C C . SER A 1 98 ? 7.017 9.292 -10.965 1.00 96.62 98 SER A C 1
ATOM 724 O O . SER A 1 98 ? 7.823 10.149 -11.326 1.00 96.62 98 SER A O 1
ATOM 726 N N . TYR A 1 99 ? 7.405 8.096 -10.518 1.00 97.38 99 TYR A N 1
ATOM 727 C CA . TYR A 1 99 ? 8.776 7.623 -10.660 1.00 97.38 99 TYR A CA 1
ATOM 728 C C . TYR A 1 99 ? 8.989 6.980 -12.024 1.00 97.38 99 TYR A C 1
ATOM 730 O O . TYR A 1 99 ? 8.243 6.086 -12.414 1.00 97.38 99 TYR A O 1
ATOM 738 N N . ASP A 1 100 ? 10.056 7.412 -12.689 1.00 95.12 100 ASP A N 1
ATOM 739 C CA . ASP A 1 100 ? 10.569 6.782 -13.896 1.00 95.12 100 ASP A CA 1
ATOM 740 C C . ASP A 1 100 ? 11.571 5.695 -13.486 1.00 95.12 100 ASP A C 1
ATOM 742 O O . ASP A 1 100 ? 12.607 5.987 -12.881 1.00 95.12 100 ASP A O 1
ATOM 746 N N . TRP A 1 101 ? 11.224 4.443 -13.776 1.00 97.88 101 TRP A N 1
ATOM 747 C CA . TRP A 1 101 ? 12.046 3.263 -13.505 1.00 97.88 101 TRP A CA 1
ATOM 748 C C . TRP A 1 101 ? 12.880 2.918 -14.741 1.00 97.88 101 TRP A C 1
ATOM 750 O O . TRP A 1 101 ? 12.367 2.948 -15.863 1.00 97.88 101 TRP A O 1
ATOM 760 N N . GLU A 1 102 ? 14.156 2.598 -14.549 1.00 97.56 102 GLU A N 1
ATOM 761 C CA . GLU A 1 102 ? 15.113 2.390 -15.644 1.00 97.56 102 GLU A CA 1
ATOM 762 C C . GLU A 1 102 ? 15.255 0.907 -15.998 1.00 97.56 102 GLU A C 1
ATOM 764 O O . GLU A 1 102 ? 15.329 0.542 -17.175 1.00 97.56 102 GLU A O 1
ATOM 769 N N . THR A 1 103 ? 15.264 0.044 -14.985 1.00 98.12 103 THR A N 1
ATOM 770 C CA . THR A 1 103 ? 15.467 -1.399 -15.141 1.00 98.12 103 THR A CA 1
ATOM 771 C C . THR A 1 103 ? 14.153 -2.167 -15.278 1.00 98.12 103 THR A C 1
ATOM 773 O O . THR A 1 103 ? 13.077 -1.696 -14.901 1.00 98.12 103 THR A O 1
ATOM 776 N N . ALA A 1 104 ? 14.211 -3.392 -15.811 1.00 97.50 104 ALA A N 1
ATOM 777 C CA . ALA A 1 104 ? 13.025 -4.239 -15.930 1.00 97.50 104 ALA A CA 1
ATOM 778 C C . ALA A 1 104 ? 12.489 -4.655 -14.548 1.00 97.50 104 ALA A C 1
ATOM 780 O O . ALA A 1 104 ? 11.277 -4.602 -14.317 1.00 97.50 104 ALA A O 1
ATOM 781 N N . GLY A 1 105 ? 13.373 -4.990 -13.597 1.00 97.19 105 GLY A N 1
ATOM 782 C CA . GLY A 1 105 ? 12.955 -5.268 -12.223 1.00 97.19 105 GLY A CA 1
ATOM 783 C C . GLY A 1 105 ? 12.377 -4.038 -11.518 1.00 97.19 105 GLY A C 1
ATOM 784 O O . GLY A 1 105 ? 11.335 -4.149 -10.864 1.00 97.19 105 GLY A O 1
ATOM 785 N N . GLY A 1 106 ? 12.982 -2.860 -11.710 1.00 98.06 106 GLY A N 1
ATOM 786 C CA . GLY A 1 106 ? 12.459 -1.576 -11.236 1.00 98.06 106 GLY A CA 1
ATOM 787 C C . GLY A 1 106 ? 11.055 -1.279 -11.756 1.00 98.06 106 GLY A C 1
ATOM 788 O O . GLY A 1 106 ? 10.151 -0.990 -10.969 1.00 98.06 106 GLY A O 1
ATOM 789 N N . ARG A 1 107 ? 10.823 -1.453 -13.061 1.00 98.56 107 ARG A N 1
ATOM 790 C CA . ARG A 1 107 ? 9.501 -1.280 -13.687 1.00 98.56 107 ARG A CA 1
ATOM 791 C C . ARG A 1 107 ? 8.452 -2.236 -13.123 1.00 98.56 107 ARG A C 1
ATOM 793 O O . ARG A 1 107 ? 7.345 -1.797 -12.801 1.00 98.56 107 ARG A O 1
ATOM 800 N N . LEU A 1 108 ? 8.799 -3.512 -12.912 1.00 98.25 108 LEU A N 1
ATOM 801 C CA . LEU A 1 108 ? 7.900 -4.470 -12.255 1.00 98.25 108 LEU A CA 1
ATOM 802 C C . LEU A 1 108 ? 7.540 -4.009 -10.836 1.00 98.25 108 LEU A C 1
ATOM 804 O O . LEU A 1 108 ? 6.365 -3.994 -10.461 1.00 98.25 108 LEU A O 1
ATOM 808 N N . PHE A 1 109 ? 8.542 -3.620 -10.044 1.00 97.69 109 PHE A N 1
ATOM 809 C CA . PHE A 1 109 ? 8.333 -3.108 -8.691 1.00 97.69 109 PHE A CA 1
ATOM 810 C C . PHE A 1 109 ? 7.456 -1.849 -8.684 1.00 97.69 109 PHE A C 1
ATOM 812 O O . PHE A 1 109 ? 6.555 -1.729 -7.845 1.00 97.69 109 PHE A O 1
ATOM 819 N N . GLY A 1 110 ? 7.700 -0.932 -9.619 1.00 98.00 110 GLY A N 1
ATOM 820 C CA . GLY A 1 110 ? 6.949 0.299 -9.810 1.00 98.00 110 GLY A CA 1
ATOM 821 C C . GLY A 1 110 ? 5.473 0.038 -10.074 1.00 98.00 110 GLY A C 1
ATOM 822 O O . GLY A 1 110 ? 4.623 0.460 -9.285 1.00 98.00 110 GLY A O 1
ATOM 823 N N . ALA A 1 111 ? 5.169 -0.724 -11.126 1.00 98.25 111 ALA A N 1
ATOM 824 C CA . ALA A 1 111 ? 3.801 -1.072 -11.500 1.00 98.25 111 ALA A CA 1
ATOM 825 C C . ALA A 1 111 ? 3.073 -1.823 -10.372 1.00 98.25 111 ALA A C 1
ATOM 827 O O . ALA A 1 111 ? 1.961 -1.456 -9.985 1.00 98.25 111 ALA A O 1
ATOM 828 N N . ALA A 1 112 ? 3.726 -2.814 -9.754 1.00 97.69 112 ALA A N 1
ATOM 829 C CA . ALA A 1 112 ? 3.158 -3.544 -8.623 1.00 97.69 112 ALA A CA 1
ATOM 830 C C . ALA A 1 112 ? 2.896 -2.635 -7.409 1.00 97.69 112 ALA A C 1
ATOM 832 O O . ALA A 1 112 ? 1.883 -2.785 -6.722 1.00 97.69 112 ALA A O 1
ATOM 833 N N . THR A 1 113 ? 3.784 -1.674 -7.137 1.00 97.44 113 THR A N 1
ATOM 834 C CA . THR A 1 113 ? 3.608 -0.707 -6.046 1.00 97.44 113 THR A CA 1
ATOM 835 C C . THR A 1 113 ? 2.426 0.214 -6.307 1.00 97.44 113 THR A C 1
ATOM 837 O O . THR A 1 113 ? 1.636 0.433 -5.388 1.00 97.44 113 THR A O 1
ATOM 840 N N . VAL A 1 114 ? 2.278 0.706 -7.537 1.00 98.06 114 VAL A N 1
ATOM 841 C CA . VAL A 1 114 ? 1.147 1.535 -7.966 1.00 98.06 114 VAL A CA 1
ATOM 842 C C . VAL A 1 114 ? -0.172 0.774 -7.805 1.00 98.06 114 VAL A C 1
ATOM 844 O O . VAL A 1 114 ? -1.063 1.262 -7.113 1.00 98.06 114 VAL A O 1
ATOM 847 N N . LEU A 1 115 ? -0.274 -0.458 -8.318 1.00 97.56 115 LEU A N 1
ATOM 848 C CA . LEU A 1 115 ? -1.462 -1.312 -8.154 1.00 97.56 115 LEU A CA 1
ATOM 849 C C . LEU A 1 115 ? -1.781 -1.574 -6.672 1.00 97.56 115 LEU A C 1
ATOM 851 O O . LEU A 1 115 ? -2.928 -1.493 -6.231 1.00 97.56 115 LEU A O 1
ATOM 855 N N . ARG A 1 116 ? -0.753 -1.830 -5.857 1.00 96.75 116 ARG A N 1
ATOM 856 C CA . ARG A 1 116 ? -0.914 -2.079 -4.419 1.00 96.75 116 ARG A CA 1
ATOM 857 C C . ARG A 1 116 ? -1.350 -0.831 -3.642 1.00 96.75 116 ARG A C 1
ATOM 859 O O . ARG A 1 116 ? -2.127 -0.961 -2.693 1.00 96.75 116 ARG A O 1
ATOM 866 N N . GLU A 1 117 ? -0.872 0.360 -4.000 1.00 96.38 117 GLU A N 1
ATOM 867 C CA . GLU A 1 117 ? -1.373 1.608 -3.405 1.00 96.38 117 GLU A CA 1
ATOM 868 C C . GLU A 1 117 ? -2.779 1.941 -3.874 1.00 96.38 117 GLU A C 1
ATOM 870 O O . GLU A 1 117 ? -3.596 2.345 -3.045 1.00 96.38 117 GLU A O 1
ATOM 875 N N . HIS A 1 118 ? -3.094 1.671 -5.140 1.00 96.88 118 HIS A N 1
ATOM 876 C CA . HIS A 1 118 ? -4.435 1.844 -5.673 1.00 96.88 118 HIS A CA 1
ATOM 877 C C . HIS A 1 118 ? -5.436 1.004 -4.879 1.00 96.88 118 HIS A C 1
ATOM 879 O O . HIS A 1 118 ? -6.387 1.543 -4.308 1.00 96.88 118 HIS A O 1
ATOM 885 N N . ARG A 1 119 ? -5.187 -0.299 -4.713 1.00 96.88 119 ARG A N 1
ATOM 886 C CA . ARG A 1 119 ? -6.051 -1.145 -3.880 1.00 96.88 119 ARG A CA 1
ATOM 887 C C . ARG A 1 119 ? -6.165 -0.615 -2.448 1.00 96.88 119 ARG A C 1
ATOM 889 O O . ARG A 1 119 ? -7.257 -0.549 -1.882 1.00 96.88 119 ARG A O 1
ATOM 896 N N . GLY A 1 120 ? -5.040 -0.204 -1.861 1.00 95.25 120 GLY A N 1
ATOM 897 C CA . GLY A 1 120 ? -4.970 0.302 -0.489 1.00 95.25 120 GLY A CA 1
ATOM 898 C C . GLY A 1 120 ? -5.774 1.585 -0.259 1.00 95.25 120 GLY A C 1
ATOM 899 O O . GLY A 1 120 ? -6.515 1.679 0.716 1.00 95.25 120 GLY A O 1
ATOM 900 N N . GLU A 1 121 ? -5.672 2.569 -1.151 1.00 96.06 121 GLU A N 1
ATOM 901 C CA . GLU A 1 121 ? -6.474 3.797 -1.080 1.00 96.06 121 GLU A CA 1
ATOM 902 C C . GLU A 1 121 ? -7.972 3.497 -1.272 1.00 96.06 121 GLU A C 1
ATOM 904 O O . GLU A 1 121 ? -8.815 4.101 -0.606 1.00 96.06 121 GLU A O 1
ATOM 909 N N . GLY A 1 122 ? -8.306 2.488 -2.085 1.00 96.62 122 GLY A N 1
ATOM 910 C CA . GLY A 1 122 ? -9.684 2.061 -2.350 1.00 96.62 122 GLY A CA 1
ATOM 911 C C . GLY A 1 122 ? -10.305 1.398 -1.127 1.00 96.62 122 GLY A C 1
ATOM 912 O O . GLY A 1 122 ? -11.449 1.681 -0.766 1.00 96.62 122 GLY A O 1
ATOM 913 N N . HIS A 1 123 ? -9.507 0.604 -0.412 1.00 96.69 123 HIS A N 1
ATOM 914 C CA . HIS A 1 123 ? -9.884 0.066 0.888 1.00 96.69 123 HIS A CA 1
ATOM 915 C C . HIS A 1 123 ? -10.253 1.182 1.871 1.00 96.69 123 HIS A C 1
ATOM 917 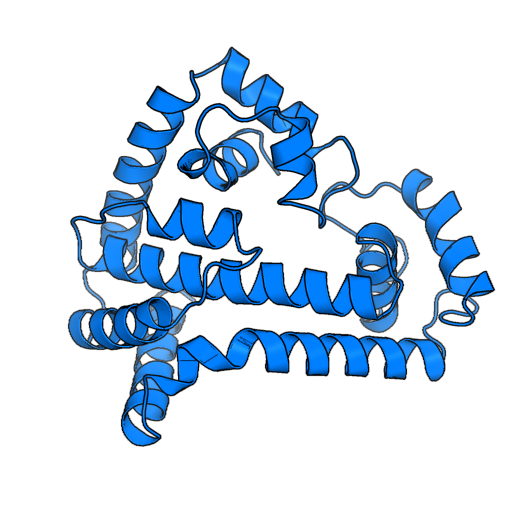O O . HIS A 1 123 ? -11.274 1.096 2.550 1.00 96.69 123 HIS A O 1
ATOM 923 N N . TRP A 1 124 ? -9.498 2.286 1.914 1.00 95.75 124 TRP A N 1
ATOM 924 C CA . TRP A 1 124 ? -9.838 3.401 2.803 1.00 95.75 124 TRP A CA 1
ATOM 925 C C . TRP A 1 124 ? -11.135 4.104 2.417 1.00 95.75 124 TRP A C 1
ATOM 927 O O . TRP A 1 124 ? -11.883 4.505 3.312 1.00 95.75 124 TRP A O 1
ATOM 937 N N . PHE A 1 125 ? -11.464 4.201 1.129 1.00 95.88 125 PHE A N 1
ATOM 938 C CA . PHE A 1 125 ? -12.783 4.677 0.710 1.00 95.88 125 PHE A CA 1
ATOM 939 C C . PHE A 1 125 ? -13.899 3.761 1.218 1.00 95.88 125 PHE A C 1
ATOM 941 O O . PHE A 1 125 ? -14.845 4.255 1.837 1.00 95.88 125 PHE A O 1
ATOM 948 N N . ALA A 1 126 ? -13.752 2.442 1.063 1.00 97.81 126 ALA A N 1
ATOM 949 C CA . ALA A 1 126 ? -14.717 1.461 1.561 1.00 97.81 126 ALA A CA 1
ATOM 950 C C . ALA A 1 126 ? -14.878 1.526 3.093 1.00 97.81 126 ALA A C 1
ATOM 952 O O . ALA A 1 126 ? -15.995 1.583 3.607 1.00 97.81 126 ALA A O 1
ATOM 953 N N . VAL A 1 127 ? -13.773 1.632 3.834 1.00 97.06 127 VAL A N 1
ATOM 954 C CA . VAL A 1 127 ? -13.761 1.789 5.300 1.00 97.06 127 VAL A CA 1
ATOM 955 C C . VAL A 1 127 ? -14.506 3.047 5.743 1.00 97.06 127 VAL A C 1
ATOM 957 O O . VAL A 1 127 ? -15.305 3.014 6.686 1.00 97.06 127 VAL A O 1
ATOM 960 N N . ARG A 1 128 ? -14.256 4.180 5.075 1.00 96.19 128 ARG A N 1
ATOM 961 C CA . ARG A 1 128 ? -14.924 5.446 5.398 1.00 96.19 128 ARG A CA 1
ATOM 962 C C . ARG A 1 128 ? -16.404 5.413 5.032 1.00 96.19 128 ARG A C 1
ATOM 964 O O . ARG A 1 128 ? -17.206 5.922 5.815 1.00 96.19 128 ARG A O 1
ATOM 971 N N . GLN A 1 129 ? -16.767 4.772 3.921 1.00 97.12 129 GLN A N 1
ATOM 972 C CA . GLN A 1 129 ? -18.157 4.530 3.532 1.00 97.12 129 GLN A CA 1
ATOM 973 C C . GLN A 1 129 ? -18.896 3.658 4.562 1.00 97.12 129 GLN A C 1
ATOM 975 O O . GLN A 1 129 ? -20.033 3.965 4.912 1.00 97.12 129 GLN A O 1
ATOM 980 N N . ALA A 1 130 ? -18.227 2.648 5.125 1.00 97.25 130 ALA A N 1
ATOM 981 C CA . ALA A 1 130 ? -18.738 1.799 6.205 1.00 97.25 130 ALA A CA 1
ATOM 982 C C . ALA A 1 130 ? -18.811 2.504 7.581 1.00 97.25 130 ALA A C 1
ATOM 984 O O . ALA A 1 130 ? -19.218 1.912 8.583 1.00 97.25 130 ALA A O 1
ATOM 985 N N . GLY A 1 131 ? -18.413 3.780 7.671 1.00 96.06 131 GLY A N 1
ATOM 986 C CA . GLY A 1 131 ? -18.495 4.572 8.901 1.00 96.06 131 GLY A CA 1
ATOM 987 C C . GLY A 1 131 ? -17.446 4.210 9.959 1.00 96.06 131 GLY A C 1
ATOM 988 O O . GLY A 1 131 ? -17.604 4.565 11.136 1.00 96.06 131 GLY A O 1
ATOM 989 N N . LEU A 1 132 ? -16.365 3.526 9.572 1.00 95.81 132 LEU A N 1
ATOM 990 C CA . LEU A 1 132 ? -15.255 3.186 10.461 1.00 95.81 132 LEU A CA 1
ATOM 991 C C . LEU A 1 132 ? -14.075 4.139 10.281 1.00 95.81 132 LEU A C 1
ATOM 993 O O . LEU A 1 132 ? -13.795 4.649 9.196 1.00 95.81 132 LEU A O 1
ATOM 997 N N . SER A 1 133 ? -13.382 4.421 11.378 1.00 91.94 133 SER A N 1
ATOM 998 C CA . SER A 1 133 ? -12.030 4.987 11.338 1.00 91.94 133 SER A CA 1
ATOM 999 C C . SER A 1 133 ? -10.994 3.898 11.037 1.00 91.94 133 SER A C 1
ATOM 1001 O O . SER A 1 133 ? -11.279 2.713 11.208 1.00 91.94 133 SER A O 1
ATOM 1003 N N . GLY A 1 134 ? -9.781 4.297 10.633 1.00 88.00 134 GLY A N 1
ATOM 1004 C CA . GLY A 1 134 ? -8.688 3.351 10.369 1.00 88.00 134 GLY A CA 1
ATOM 1005 C C . GLY A 1 134 ? -8.357 2.474 11.580 1.00 88.00 134 GLY A C 1
ATOM 1006 O O . GLY A 1 134 ? -8.273 1.255 11.470 1.00 88.00 134 GLY A O 1
ATOM 1007 N N . ASP A 1 135 ? -8.305 3.088 12.762 1.00 88.25 135 ASP A N 1
ATOM 1008 C CA . ASP A 1 135 ? -8.129 2.399 14.042 1.00 88.25 135 ASP A CA 1
ATOM 1009 C C . ASP A 1 135 ? -9.208 1.329 14.299 1.00 88.25 135 ASP A C 1
ATOM 1011 O O . ASP A 1 135 ? -8.909 0.236 14.776 1.00 88.25 135 ASP A O 1
ATOM 1015 N N . GLU A 1 136 ? -10.473 1.647 14.007 1.00 92.19 136 GLU A N 1
ATOM 1016 C CA . GLU A 1 136 ? -11.608 0.756 14.264 1.00 92.19 136 GLU A CA 1
ATOM 1017 C C . GLU A 1 136 ? -11.619 -0.450 13.332 1.00 92.19 136 GLU A C 1
ATOM 1019 O O . GLU A 1 136 ? -11.751 -1.569 13.824 1.00 92.19 136 GLU A O 1
ATOM 1024 N N . VAL A 1 137 ? -11.461 -0.249 12.016 1.00 93.38 137 VAL A N 1
ATOM 1025 C CA . VAL A 1 137 ? -11.434 -1.379 11.070 1.00 93.38 137 VAL A CA 1
ATOM 1026 C C . VAL A 1 137 ? -10.239 -2.285 11.339 1.00 93.38 137 VAL A C 1
ATOM 1028 O O . VAL A 1 137 ? -10.370 -3.507 11.313 1.00 93.38 137 VAL A O 1
ATOM 1031 N N . HIS A 1 138 ? -9.088 -1.702 11.684 1.00 89.00 138 HIS A N 1
ATOM 1032 C CA . HIS A 1 138 ? -7.881 -2.462 11.971 1.00 89.00 138 HIS A CA 1
ATOM 1033 C C . HIS A 1 138 ? -8.055 -3.353 13.204 1.00 89.00 138 HIS A C 1
ATOM 1035 O O . HIS A 1 138 ? -7.743 -4.543 13.162 1.00 89.00 138 HIS A O 1
ATOM 1041 N N . VAL A 1 139 ? -8.608 -2.813 14.296 1.00 89.56 139 VAL A N 1
ATOM 1042 C CA . VAL A 1 139 ? -8.911 -3.609 15.496 1.00 89.56 139 VAL A CA 1
ATOM 1043 C C . VAL A 1 139 ? -9.990 -4.654 15.207 1.00 89.56 139 VAL A C 1
ATOM 1045 O O . VAL A 1 139 ? -9.803 -5.814 15.568 1.00 89.56 139 VAL A O 1
ATOM 1048 N N . LEU A 1 140 ? -11.073 -4.290 14.515 1.00 93.12 140 LEU A N 1
ATOM 1049 C CA . LEU A 1 140 ? -12.157 -5.217 14.175 1.00 93.12 140 LEU A CA 1
ATOM 1050 C C . LEU A 1 140 ? -11.658 -6.403 13.331 1.00 93.12 140 LEU A C 1
ATOM 1052 O O . LEU A 1 140 ? -11.924 -7.551 13.678 1.00 93.12 140 LEU A O 1
ATOM 1056 N N . SER A 1 141 ? -10.868 -6.145 12.284 1.00 91.19 141 SER A N 1
ATOM 1057 C CA . SER A 1 141 ? -10.268 -7.180 11.427 1.00 91.19 141 SER A CA 1
ATOM 1058 C C . SER A 1 141 ? -9.358 -8.131 12.219 1.00 91.19 141 SER A C 1
ATOM 1060 O O . SER A 1 141 ? -9.392 -9.353 12.039 1.00 91.19 141 SER A O 1
ATOM 1062 N N . ARG A 1 142 ? -8.575 -7.599 13.168 1.00 88.50 142 ARG A N 1
ATOM 1063 C CA . ARG A 1 142 ? -7.692 -8.403 14.032 1.00 88.50 142 ARG A CA 1
ATOM 1064 C C . ARG A 1 142 ? -8.460 -9.302 14.993 1.00 88.50 142 ARG A C 1
ATOM 1066 O O . ARG A 1 142 ? -8.080 -10.466 15.137 1.00 88.50 142 ARG A O 1
ATOM 1073 N N . LEU A 1 143 ? -9.519 -8.782 15.616 1.00 89.69 143 LEU A N 1
ATOM 1074 C CA . LEU A 1 143 ? -10.415 -9.573 16.461 1.00 89.69 143 LEU A CA 1
ATOM 1075 C C . LEU A 1 143 ? -11.100 -10.667 15.635 1.00 89.69 143 LEU A C 1
ATOM 1077 O O . LEU A 1 143 ? -11.052 -11.832 16.018 1.00 89.69 143 LEU A O 1
ATOM 1081 N N . SER A 1 144 ? -11.604 -10.325 14.445 1.00 90.62 144 SER A N 1
ATOM 1082 C CA . SER A 1 144 ? -12.217 -11.288 13.523 1.00 90.62 144 SER A CA 1
ATOM 1083 C C . SER A 1 144 ? -11.258 -12.375 13.035 1.00 90.62 144 SER A C 1
ATOM 1085 O O . SER A 1 144 ? -11.687 -13.479 12.723 1.00 90.62 144 SER A O 1
ATOM 1087 N N . SER A 1 145 ? -9.955 -12.091 12.995 1.00 88.56 145 SER A N 1
ATOM 1088 C CA . SER A 1 145 ? -8.914 -13.065 12.642 1.00 88.56 145 SER A CA 1
ATOM 1089 C C . SER A 1 145 ? -8.441 -13.920 13.830 1.00 88.56 145 SER A C 1
ATOM 1091 O O . SER A 1 145 ? -7.432 -14.615 13.713 1.00 88.56 145 SER A O 1
ATOM 1093 N N . GLY A 1 146 ? -9.077 -13.810 15.003 1.00 84.31 146 GLY A N 1
ATOM 1094 C CA . GLY A 1 146 ? -8.710 -14.557 16.212 1.00 84.31 146 GLY A CA 1
ATOM 1095 C C . GLY A 1 146 ? -7.392 -14.123 16.866 1.00 84.31 146 GLY A C 1
ATOM 1096 O O . GLY A 1 146 ? -6.876 -14.821 17.734 1.00 84.31 146 GLY A O 1
ATOM 1097 N N . ARG A 1 147 ? -6.819 -12.975 16.474 1.00 79.38 147 ARG A N 1
ATOM 1098 C CA . ARG A 1 147 ? -5.512 -12.505 16.983 1.00 79.38 147 ARG A CA 1
ATOM 1099 C C . ARG A 1 147 ? -5.602 -11.750 18.317 1.00 79.38 147 ARG A C 1
ATOM 1101 O O . ARG A 1 147 ? -4.566 -11.416 18.890 1.00 79.38 147 ARG A O 1
ATOM 1108 N N . GLY A 1 148 ? -6.816 -11.482 18.803 1.00 75.31 148 GLY A N 1
ATOM 1109 C CA . GLY A 1 148 ? -7.076 -10.810 20.079 1.00 75.31 148 GLY A CA 1
ATOM 1110 C C . GLY A 1 148 ? -6.519 -9.380 20.171 1.00 75.31 148 GLY A C 1
ATOM 1111 O O . GLY A 1 148 ? -6.015 -8.810 19.200 1.00 75.31 148 GLY A O 1
ATOM 1112 N N . ARG A 1 149 ? -6.595 -8.789 21.371 1.00 74.62 149 ARG A N 1
ATOM 1113 C CA . ARG A 1 149 ? -6.149 -7.407 21.649 1.00 74.62 149 ARG A CA 1
ATOM 1114 C C . ARG A 1 149 ? -4.633 -7.201 21.524 1.00 74.62 149 ARG A C 1
ATOM 1116 O O . ARG A 1 149 ? -4.185 -6.092 21.247 1.00 74.62 149 ARG A O 1
ATOM 1123 N N . GLU A 1 150 ? -3.833 -8.246 21.715 1.00 65.06 150 GLU A N 1
ATOM 1124 C CA . GLU A 1 150 ? -2.364 -8.162 21.660 1.00 65.06 150 GLU A CA 1
ATOM 1125 C C . GLU A 1 150 ? -1.817 -8.211 20.223 1.00 65.06 150 GLU A C 1
ATOM 1127 O O . GLU A 1 150 ? -0.723 -7.716 19.948 1.00 65.06 150 GLU A O 1
ATOM 1132 N N . GLY A 1 151 ? -2.595 -8.742 19.273 1.00 60.31 151 GLY A N 1
ATOM 1133 C CA . GLY A 1 151 ? -2.185 -8.941 17.882 1.00 60.31 151 GLY A CA 1
ATOM 1134 C C . GLY A 1 151 ? -2.312 -7.718 16.971 1.00 60.31 151 GLY A C 1
ATOM 1135 O O . GLY A 1 151 ? -2.165 -7.853 15.754 1.00 60.31 151 GLY A O 1
ATOM 1136 N N . VAL A 1 152 ? -2.611 -6.534 17.514 1.00 64.44 152 VAL A N 1
ATOM 1137 C CA . VAL A 1 152 ? -2.994 -5.370 16.699 1.00 64.44 152 VAL A CA 1
ATOM 1138 C C . VAL A 1 152 ? -1.810 -4.827 15.875 1.00 64.44 152 VAL A C 1
ATOM 1140 O O . VAL A 1 152 ? -2.004 -4.441 14.727 1.00 64.44 152 VAL A O 1
ATOM 1143 N N . GLY A 1 153 ? -0.554 -4.921 16.326 1.00 68.50 153 GLY A N 1
ATOM 1144 C CA . GLY A 1 153 ? 0.617 -4.571 15.495 1.00 68.50 153 GLY A CA 1
ATOM 1145 C C . GLY A 1 153 ? 0.647 -3.101 15.021 1.00 68.50 153 GLY A C 1
ATOM 1146 O O . GLY A 1 153 ? -0.050 -2.255 15.566 1.00 68.50 153 GLY A O 1
ATOM 1147 N N . HIS A 1 154 ? 1.497 -2.758 14.040 1.00 71.00 154 HIS A N 1
ATOM 1148 C CA . HIS A 1 154 ? 1.581 -1.413 13.412 1.00 71.00 154 HIS A CA 1
ATOM 1149 C C . HIS A 1 154 ? 1.697 -0.208 14.372 1.00 71.00 154 HIS A C 1
ATOM 1151 O O . HIS A 1 154 ? 1.283 0.903 14.064 1.00 71.00 154 HIS A O 1
ATOM 1157 N N . GLY A 1 155 ? 2.300 -0.402 15.547 1.00 72.19 155 GLY A N 1
ATOM 1158 C CA . GLY A 1 155 ? 2.499 0.669 16.528 1.00 72.19 155 GLY A CA 1
ATOM 1159 C C . GLY A 1 155 ? 1.281 0.973 17.406 1.00 72.19 155 GLY A C 1
ATOM 1160 O O . GLY A 1 155 ? 1.393 1.832 18.284 1.00 72.19 155 GLY A O 1
ATOM 1161 N N . TYR A 1 156 ? 0.165 0.256 17.231 1.00 75.38 156 TYR A N 1
ATOM 1162 C CA . TYR A 1 156 ? -0.965 0.301 18.155 1.00 75.38 156 TYR A CA 1
ATOM 1163 C C . TYR A 1 156 ? -0.554 -0.271 19.512 1.00 75.38 156 TYR A C 1
ATOM 1165 O O . TYR A 1 156 ? 0.031 -1.349 19.609 1.00 75.38 156 TYR A O 1
ATOM 1173 N N . ARG A 1 157 ? -0.833 0.487 20.574 1.00 73.50 157 ARG A N 1
ATOM 1174 C CA . ARG A 1 157 ? -0.552 0.121 21.968 1.00 73.50 157 ARG A CA 1
ATOM 1175 C C . ARG A 1 157 ? -1.863 -0.170 22.701 1.00 73.50 157 ARG A C 1
ATOM 1177 O O . ARG A 1 157 ? -2.894 0.340 22.270 1.00 73.50 157 ARG A O 1
ATOM 1184 N N . PRO A 1 158 ? -1.836 -0.867 23.854 1.00 73.69 158 PRO A N 1
ATOM 1185 C CA . PRO A 1 158 ? -3.039 -1.125 24.651 1.00 73.69 158 PRO A CA 1
ATOM 1186 C C . PRO A 1 158 ? -3.889 0.129 24.907 1.00 73.69 158 PRO A C 1
ATOM 1188 O O . PRO A 1 158 ? -5.087 0.110 24.673 1.00 73.69 158 PRO A O 1
ATOM 1191 N N . LYS A 1 159 ? -3.251 1.268 25.210 1.00 75.94 159 LYS A N 1
ATOM 1192 C CA . LYS A 1 159 ? -3.932 2.565 25.397 1.00 75.94 159 LYS A CA 1
ATOM 1193 C C . LYS A 1 159 ? -4.770 3.046 24.203 1.00 75.94 159 LYS A C 1
ATOM 1195 O O . LYS A 1 159 ? -5.655 3.877 24.365 1.00 75.94 159 LYS A O 1
ATOM 1200 N N . ASN A 1 160 ? -4.452 2.608 22.981 1.00 81.00 160 ASN A N 1
ATOM 1201 C CA . ASN A 1 160 ? -5.264 2.933 21.810 1.00 81.00 160 ASN A CA 1
ATOM 1202 C C . ASN A 1 160 ? -6.601 2.174 21.871 1.00 81.00 160 ASN A C 1
ATOM 1204 O O . ASN A 1 160 ? -7.630 2.722 21.482 1.00 81.00 160 ASN A O 1
ATOM 1208 N N . LEU A 1 161 ? -6.594 0.950 22.407 1.00 84.88 161 LEU A N 1
ATOM 1209 C CA . LEU A 1 161 ? -7.753 0.062 22.482 1.00 84.88 161 LEU A CA 1
ATOM 1210 C C . LEU A 1 161 ? -8.804 0.543 23.483 1.00 84.88 161 LEU A C 1
ATOM 1212 O O . LEU A 1 161 ? -9.989 0.357 23.218 1.00 84.88 161 LEU A O 1
ATOM 1216 N N . ASP A 1 162 ? -8.396 1.241 24.546 1.00 86.25 162 ASP A N 1
ATOM 1217 C CA . ASP A 1 162 ? -9.294 1.781 25.581 1.00 86.25 162 ASP A CA 1
ATOM 1218 C C . ASP A 1 162 ? -10.408 2.676 25.007 1.00 86.25 162 ASP A C 1
ATOM 1220 O O . ASP A 1 162 ? -11.493 2.780 25.575 1.00 86.25 162 ASP A O 1
ATOM 1224 N N . ARG A 1 163 ? -10.163 3.311 23.853 1.00 88.31 163 ARG A N 1
ATOM 1225 C CA . ARG A 1 163 ? -11.172 4.089 23.116 1.00 88.31 163 ARG A CA 1
ATOM 1226 C C . ARG A 1 163 ? -11.856 3.281 22.013 1.00 88.31 163 ARG A C 1
ATOM 1228 O O . ARG A 1 163 ? -13.041 3.493 21.753 1.00 88.31 163 ARG A O 1
ATOM 1235 N N . ILE A 1 164 ? -11.108 2.413 21.333 1.00 91.12 164 ILE A N 1
ATOM 1236 C CA . ILE A 1 164 ? -11.569 1.712 20.128 1.00 91.12 164 ILE A CA 1
ATOM 1237 C C . ILE A 1 164 ? -12.564 0.608 20.487 1.00 91.12 164 ILE A C 1
ATOM 1239 O O . ILE A 1 164 ? -13.632 0.557 19.883 1.00 91.12 164 ILE A O 1
ATOM 1243 N N . ILE A 1 165 ? -12.264 -0.216 21.497 1.00 93.00 165 ILE A N 1
ATOM 1244 C CA . ILE A 1 165 ? -13.125 -1.335 21.907 1.00 93.00 165 ILE A CA 1
ATOM 1245 C C . ILE A 1 165 ? -14.519 -0.836 22.318 1.00 93.00 165 ILE A C 1
ATOM 1247 O O . ILE A 1 165 ? -15.485 -1.245 21.672 1.00 93.00 165 ILE A O 1
ATOM 1251 N N . PRO A 1 166 ? -14.667 0.153 23.229 1.00 95.06 166 PRO A N 1
ATOM 1252 C CA . PRO A 1 166 ? -15.992 0.687 23.544 1.00 95.06 166 PRO A CA 1
ATOM 1253 C C . PRO A 1 166 ? -16.708 1.320 22.344 1.00 95.06 166 PRO A C 1
ATOM 1255 O O . PRO A 1 166 ? -17.934 1.392 22.318 1.00 95.06 166 PRO A O 1
ATOM 1258 N N . SER A 1 167 ? -15.970 1.841 21.355 1.00 95.81 167 SER A N 1
ATOM 1259 C CA . SER A 1 167 ? -16.569 2.370 20.121 1.00 95.81 167 SER A CA 1
ATOM 1260 C C . SER A 1 167 ? -17.177 1.257 19.271 1.00 95.81 167 SER A C 1
ATOM 1262 O O . SER A 1 167 ? -18.319 1.380 18.829 1.00 95.81 167 SER A O 1
ATOM 1264 N N . LEU A 1 168 ? -16.444 0.157 19.086 1.00 96.62 168 LEU A N 1
ATOM 1265 C CA . LEU A 1 168 ? -16.905 -1.015 18.343 1.00 96.62 168 LEU A CA 1
ATOM 1266 C C . LEU A 1 168 ? -18.089 -1.706 19.042 1.00 96.62 168 LEU A C 1
ATOM 1268 O O . LEU A 1 168 ? -19.056 -2.061 18.367 1.00 96.62 168 LEU A O 1
ATOM 1272 N N . GLU A 1 169 ? -18.066 -1.813 20.375 1.00 97.12 169 GLU A N 1
ATOM 1273 C CA . GLU A 1 169 ? -19.188 -2.327 21.180 1.00 97.12 169 GLU A CA 1
ATOM 1274 C C . GLU A 1 169 ? -20.438 -1.452 21.022 1.00 97.12 169 GLU A C 1
ATOM 1276 O O . GLU A 1 169 ? -21.516 -1.954 20.711 1.00 97.12 169 GLU A O 1
ATOM 1281 N N . ARG A 1 170 ? -20.307 -0.119 21.140 1.00 97.31 170 ARG A N 1
ATOM 1282 C CA . ARG A 1 170 ? -21.432 0.814 20.921 1.00 97.31 170 ARG A CA 1
ATOM 1283 C C . ARG A 1 170 ? -22.002 0.742 19.505 1.00 97.31 170 ARG A C 1
ATOM 1285 O O . ARG A 1 170 ? -23.190 0.985 19.319 1.00 97.31 170 ARG A O 1
ATOM 1292 N N . LYS A 1 171 ? -21.170 0.429 18.508 1.00 97.62 171 LYS A N 1
ATOM 1293 C CA . LYS A 1 171 ? -21.594 0.201 17.116 1.00 97.62 171 LYS A CA 1
ATOM 1294 C C . LYS A 1 171 ? -22.206 -1.194 16.894 1.00 97.62 171 LYS A C 1
ATOM 1296 O O . LYS A 1 171 ? -22.678 -1.473 15.788 1.00 97.62 171 LYS A O 1
ATOM 1301 N N . GLY A 1 172 ? -22.206 -2.051 17.919 1.00 97.94 172 GLY A N 1
ATOM 1302 C CA . GLY A 1 172 ? -22.718 -3.419 17.873 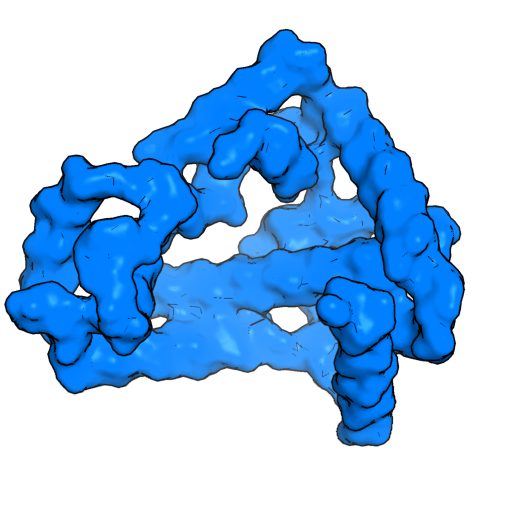1.00 97.94 172 GLY A CA 1
ATOM 1303 C C . GLY A 1 172 ? -21.881 -4.354 17.003 1.00 97.94 172 GLY A C 1
ATOM 1304 O O . GLY A 1 172 ? -22.420 -5.322 16.475 1.00 97.94 172 GLY A O 1
ATOM 1305 N N . LEU A 1 173 ? -20.599 -4.038 16.791 1.00 98.25 173 LEU A N 1
ATOM 1306 C CA . LEU A 1 173 ? -19.707 -4.788 15.897 1.00 98.25 173 LEU A CA 1
ATOM 1307 C C . LEU A 1 173 ? -18.916 -5.868 16.627 1.00 98.25 173 LEU A C 1
ATOM 1309 O O . LEU A 1 173 ? -18.470 -6.820 15.995 1.00 98.25 173 LEU A O 1
ATOM 1313 N N . ILE A 1 174 ? -18.749 -5.719 17.941 1.00 97.25 174 ILE A N 1
ATOM 1314 C CA . ILE A 1 174 ? -18.104 -6.713 18.794 1.00 97.25 174 ILE A CA 1
ATOM 1315 C C . ILE A 1 174 ? -18.878 -6.902 20.101 1.00 97.25 174 ILE A C 1
ATOM 1317 O O . ILE A 1 174 ? -19.583 -5.993 20.545 1.00 97.25 174 ILE A O 1
ATOM 1321 N N . VAL A 1 175 ? -18.697 -8.067 20.716 1.00 96.38 175 VAL A N 1
ATOM 1322 C CA . VAL A 1 175 ? -19.095 -8.405 22.089 1.00 96.38 175 VAL A CA 1
ATOM 1323 C C . VAL A 1 175 ? -18.022 -9.316 22.681 1.00 96.38 175 VAL A C 1
ATOM 1325 O O . VAL A 1 175 ? -17.572 -10.234 22.003 1.00 96.38 175 VAL A O 1
ATOM 1328 N N . ASP A 1 176 ? -17.561 -9.038 23.903 1.00 92.06 176 ASP A N 1
ATOM 1329 C CA . ASP A 1 176 ? -16.514 -9.824 24.579 1.00 92.06 176 ASP A CA 1
ATOM 1330 C C . ASP A 1 176 ? -15.269 -10.079 23.698 1.00 92.06 176 ASP A C 1
ATOM 13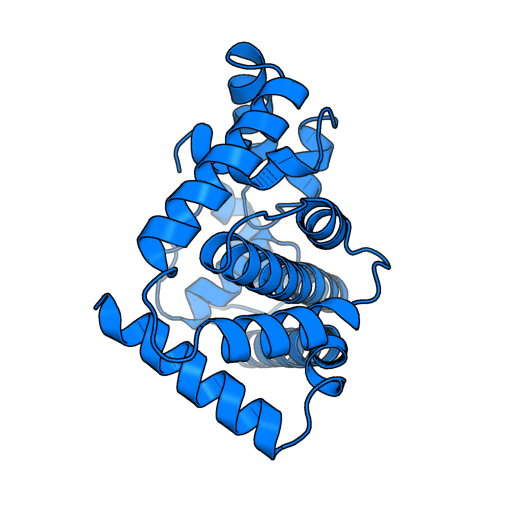32 O O . ASP A 1 176 ? -14.745 -11.189 23.616 1.00 92.06 176 ASP A O 1
ATOM 1336 N N . ASP A 1 177 ? -14.809 -9.034 22.996 1.00 90.44 177 ASP A N 1
ATOM 1337 C CA . ASP A 1 177 ? -13.699 -9.076 22.026 1.00 90.44 177 ASP A CA 1
ATOM 1338 C C . ASP A 1 177 ? -13.889 -10.011 20.822 1.00 90.44 177 ASP A C 1
ATOM 1340 O O . ASP A 1 177 ? -12.932 -10.290 20.098 1.00 90.44 177 ASP A O 1
ATOM 1344 N N . GLN A 1 178 ? -15.109 -10.471 20.564 1.00 93.12 178 GLN A N 1
ATOM 1345 C CA . GLN A 1 178 ? -15.455 -11.259 19.386 1.00 93.12 178 GLN A CA 1
ATOM 1346 C C . GLN A 1 178 ? -16.293 -10.429 18.415 1.00 93.12 178 GLN A C 1
ATOM 1348 O O . GLN A 1 178 ? -17.129 -9.641 18.868 1.00 93.12 178 GLN A O 1
ATOM 1353 N N . PRO A 1 179 ? -16.104 -10.576 17.091 1.00 95.56 179 PRO A N 1
ATOM 1354 C CA . PRO A 1 179 ? -17.009 -9.966 16.126 1.00 95.56 179 PRO A CA 1
ATOM 1355 C C . PRO A 1 179 ? -18.432 -10.503 16.322 1.00 95.56 179 PRO A C 1
ATOM 1357 O O . PRO A 1 179 ? -18.641 -11.694 16.544 1.00 95.56 179 PRO A O 1
ATOM 1360 N N . THR A 1 180 ? -19.420 -9.618 16.231 1.00 98.19 180 THR A N 1
ATOM 1361 C CA . THR A 1 180 ? -20.823 -10.021 16.066 1.00 98.19 180 THR A CA 1
ATOM 1362 C C . THR A 1 180 ? -21.089 -10.370 14.601 1.00 98.19 180 THR A C 1
ATOM 1364 O O . THR A 1 180 ? -20.320 -9.968 13.728 1.00 98.19 180 THR A O 1
ATOM 1367 N N . ASP A 1 181 ? -22.232 -10.993 14.297 1.00 98.00 181 ASP A N 1
ATOM 1368 C CA . ASP A 1 181 ? -22.675 -11.198 12.907 1.00 98.00 181 ASP A CA 1
ATOM 1369 C C . ASP A 1 181 ? -22.673 -9.885 12.109 1.00 98.00 181 ASP A C 1
ATOM 1371 O O . ASP A 1 181 ? -22.237 -9.834 10.962 1.00 98.00 181 ASP A O 1
ATOM 1375 N N . ARG A 1 182 ? -23.098 -8.783 12.742 1.00 97.94 182 ARG A N 1
ATOM 1376 C CA . ARG A 1 182 ? -23.056 -7.440 12.147 1.00 97.94 182 ARG A CA 1
ATOM 1377 C C . ARG A 1 182 ? -21.621 -6.983 11.876 1.00 97.94 182 ARG A C 1
ATOM 1379 O O . ARG A 1 182 ? -21.382 -6.350 10.854 1.00 97.94 182 ARG A O 1
ATOM 1386 N N . GLY A 1 183 ? -20.689 -7.258 12.788 1.00 97.81 183 GLY A N 1
ATOM 1387 C CA . GLY A 1 183 ? -19.266 -6.970 12.608 1.00 97.81 183 GLY A CA 1
ATOM 1388 C C . GLY A 1 183 ? -18.669 -7.725 11.425 1.00 97.81 183 GLY A C 1
ATOM 1389 O O . GLY A 1 183 ? -17.985 -7.116 10.607 1.00 97.81 183 GLY A O 1
ATOM 1390 N N . THR A 1 184 ? -18.981 -9.016 11.302 1.00 97.44 184 THR A N 1
ATOM 1391 C CA . THR A 1 184 ? -18.554 -9.855 10.175 1.00 97.44 184 THR A CA 1
ATOM 1392 C C . THR A 1 184 ? -19.142 -9.365 8.855 1.00 97.44 184 THR A C 1
ATOM 1394 O O . THR A 1 184 ? -18.387 -9.110 7.925 1.00 97.44 184 THR A O 1
ATOM 1397 N N . VAL A 1 185 ? -20.457 -9.119 8.794 1.00 98.19 185 VAL A N 1
ATOM 1398 C CA . VAL A 1 185 ? -21.110 -8.581 7.586 1.00 98.19 185 VAL A CA 1
ATOM 1399 C C . VAL A 1 185 ? -20.504 -7.239 7.174 1.00 98.19 185 VAL A C 1
ATOM 1401 O O . VAL A 1 185 ? -20.262 -7.018 5.993 1.00 98.19 185 VAL A O 1
ATOM 1404 N N . LEU A 1 186 ? -20.205 -6.350 8.128 1.00 98.25 186 LEU A N 1
ATOM 1405 C CA . LEU A 1 186 ? -19.582 -5.061 7.819 1.00 98.25 186 LEU A CA 1
ATOM 1406 C C . LEU A 1 186 ? -18.163 -5.221 7.246 1.00 98.25 186 LEU A C 1
ATOM 1408 O O . LEU A 1 186 ? -17.776 -4.458 6.365 1.00 98.25 186 LEU A O 1
ATOM 1412 N N . LEU A 1 187 ? -17.378 -6.188 7.736 1.00 97.88 187 LEU A N 1
ATOM 1413 C CA . LEU A 1 187 ? -16.070 -6.500 7.149 1.00 97.88 187 LEU A CA 1
ATOM 1414 C C . LEU A 1 187 ? -16.223 -7.023 5.715 1.00 97.88 187 LEU A C 1
ATOM 1416 O O . LEU A 1 187 ? -15.510 -6.553 4.832 1.00 97.88 187 LEU A O 1
ATOM 1420 N N . ASP A 1 188 ? -17.190 -7.906 5.463 1.00 97.88 188 ASP A N 1
ATOM 1421 C CA . ASP A 1 188 ? -17.469 -8.409 4.113 1.00 97.88 188 ASP A CA 1
ATOM 1422 C C . ASP A 1 188 ? -17.914 -7.281 3.164 1.00 97.88 188 ASP A C 1
ATOM 1424 O O . ASP A 1 188 ? -17.501 -7.241 2.005 1.00 97.88 188 ASP A O 1
ATOM 1428 N N . GLU A 1 189 ? -18.720 -6.327 3.643 1.00 98.00 189 GLU A N 1
ATOM 1429 C CA . GLU A 1 189 ? -19.102 -5.125 2.888 1.00 98.00 189 GLU A CA 1
ATOM 1430 C C . GLU A 1 189 ? -17.888 -4.245 2.550 1.00 98.00 189 GLU A C 1
ATOM 1432 O O . GLU A 1 189 ? -17.800 -3.714 1.438 1.00 98.00 189 GLU A O 1
ATOM 1437 N N . ILE A 1 190 ? -16.938 -4.099 3.480 1.00 98.44 190 ILE A N 1
ATOM 1438 C CA . ILE A 1 190 ? -15.695 -3.349 3.254 1.00 98.44 190 ILE A CA 1
ATOM 1439 C C . ILE A 1 190 ? -14.835 -4.039 2.191 1.00 98.44 190 ILE A C 1
ATOM 1441 O O . ILE A 1 190 ? -14.335 -3.361 1.291 1.00 98.44 190 ILE A O 1
ATOM 1445 N N . GLU A 1 191 ? -14.677 -5.361 2.247 1.00 97.62 191 GLU A N 1
ATOM 1446 C CA . GLU A 1 191 ? -13.915 -6.108 1.238 1.00 97.62 191 GLU A CA 1
ATOM 1447 C C . GLU A 1 191 ? -14.589 -6.033 -0.139 1.00 97.62 191 GLU A C 1
ATOM 1449 O O . GLU A 1 191 ? -13.937 -5.686 -1.121 1.00 97.62 191 GLU A O 1
ATOM 1454 N N . GLN A 1 192 ? -15.915 -6.194 -0.220 1.00 98.12 192 GLN A N 1
ATOM 1455 C CA . GLN A 1 192 ? -16.662 -6.002 -1.473 1.00 98.12 192 GLN A CA 1
ATOM 1456 C C . GLN A 1 192 ? -16.536 -4.575 -2.029 1.00 98.12 192 GLN A C 1
ATOM 1458 O O . GLN A 1 192 ? -16.516 -4.372 -3.247 1.00 98.12 192 GLN A O 1
ATOM 1463 N N . GLY A 1 193 ? -16.494 -3.567 -1.153 1.00 98.19 193 GLY A N 1
ATOM 1464 C CA . GLY A 1 193 ? -16.227 -2.180 -1.529 1.00 98.19 193 GLY A CA 1
ATOM 1465 C C . GLY A 1 193 ? -14.803 -1.998 -2.049 1.00 98.19 193 GLY A C 1
ATOM 1466 O O . GLY A 1 193 ? -14.612 -1.377 -3.091 1.00 98.19 193 GLY A O 1
ATOM 1467 N N . THR A 1 194 ? -13.824 -2.602 -1.375 1.00 97.50 194 THR A N 1
ATOM 1468 C CA . THR A 1 194 ? -12.414 -2.607 -1.787 1.00 97.50 194 THR A CA 1
ATOM 1469 C C . THR A 1 194 ? -12.268 -3.210 -3.181 1.00 97.50 194 THR A C 1
ATOM 1471 O O . THR A 1 194 ? -11.742 -2.555 -4.073 1.00 97.50 194 THR A O 1
ATOM 1474 N N . ASP A 1 195 ? -12.838 -4.395 -3.408 1.00 97.12 195 ASP A N 1
ATOM 1475 C CA . ASP A 1 195 ? -12.818 -5.074 -4.706 1.00 97.12 195 ASP A CA 1
ATOM 1476 C C . ASP A 1 195 ? -13.560 -4.307 -5.796 1.00 97.12 195 ASP A C 1
ATOM 1478 O O . ASP A 1 195 ? -13.274 -4.486 -6.971 1.00 97.12 195 ASP A O 1
ATOM 1482 N N . ARG A 1 196 ? -14.538 -3.466 -5.446 1.00 96.44 196 ARG A N 1
ATOM 1483 C CA . ARG A 1 196 ? -15.196 -2.575 -6.409 1.00 96.44 196 ARG A CA 1
ATOM 1484 C C . ARG A 1 196 ? -14.281 -1.430 -6.828 1.00 96.44 196 ARG A C 1
ATOM 1486 O O . ARG A 1 196 ? -14.266 -1.101 -8.005 1.00 96.44 196 ARG A O 1
ATOM 1493 N N . PHE A 1 197 ? -13.551 -0.840 -5.884 1.00 95.19 197 PHE A N 1
ATOM 1494 C CA . PHE A 1 197 ? -12.624 0.264 -6.141 1.00 95.19 197 PHE A CA 1
ATOM 1495 C C . PHE A 1 197 ? -11.300 -0.166 -6.771 1.00 95.19 197 PHE A C 1
ATOM 1497 O O . PHE A 1 197 ? -10.525 0.711 -7.133 1.00 95.19 197 PHE A O 1
ATOM 1504 N N . ASP A 1 198 ? -11.036 -1.469 -6.847 1.00 95.62 198 ASP A N 1
ATOM 1505 C CA . ASP A 1 198 ? -9.806 -2.054 -7.383 1.00 95.62 198 ASP A CA 1
ATOM 1506 C C . ASP A 1 198 ? -9.989 -2.657 -8.785 1.00 95.62 198 ASP A C 1
ATOM 1508 O O . ASP A 1 198 ? -9.051 -3.230 -9.317 1.00 95.62 198 ASP A O 1
ATOM 1512 N N . ARG A 1 199 ? -11.188 -2.597 -9.390 1.00 94.19 199 ARG A N 1
ATOM 1513 C CA . ARG A 1 199 ? -11.455 -3.303 -10.664 1.00 94.19 199 ARG A CA 1
ATOM 1514 C C . ARG A 1 199 ? -10.812 -2.653 -11.869 1.00 94.19 199 ARG A C 1
ATOM 1516 O O . ARG A 1 199 ? -10.385 -3.377 -12.760 1.00 94.19 199 ARG A O 1
ATOM 1523 N N . ASP A 1 200 ? -10.817 -1.325 -11.909 1.00 91.06 200 ASP A N 1
ATOM 1524 C CA . ASP A 1 200 ? -10.499 -0.553 -13.112 1.00 91.06 200 ASP A CA 1
ATOM 1525 C C . ASP A 1 200 ? -9.142 -0.949 -13.731 1.00 91.06 200 ASP A C 1
ATOM 1527 O O . ASP A 1 200 ? -9.138 -1.269 -14.923 1.00 91.06 200 ASP A O 1
ATOM 1531 N N . PRO A 1 201 ? -8.042 -1.102 -12.954 1.00 94.88 201 PRO A N 1
ATOM 1532 C CA . PRO A 1 201 ? -6.752 -1.563 -13.478 1.00 94.88 201 PRO A CA 1
ATOM 1533 C C . PRO A 1 201 ? -6.834 -2.879 -14.253 1.00 94.88 201 PRO A C 1
ATOM 1535 O O . PRO A 1 201 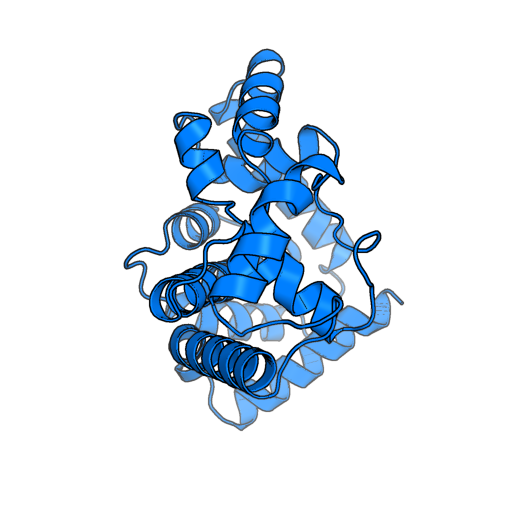? -6.198 -3.075 -15.282 1.00 94.88 201 PRO A O 1
ATOM 1538 N N . TRP A 1 202 ? -7.649 -3.808 -13.764 1.00 95.94 202 TRP A N 1
ATOM 1539 C CA . TRP A 1 202 ? -7.716 -5.164 -14.294 1.00 95.94 202 TRP A CA 1
ATOM 1540 C C . TRP A 1 202 ? -8.569 -5.275 -15.556 1.00 95.94 202 TRP A C 1
ATOM 1542 O O . TRP A 1 202 ? -8.547 -6.316 -16.202 1.00 95.94 202 TRP A O 1
ATOM 1552 N N . THR A 1 203 ? -9.286 -4.214 -15.941 1.00 95.88 203 THR A N 1
ATOM 1553 C CA . THR A 1 203 ? -10.029 -4.176 -17.211 1.00 95.88 203 THR A CA 1
ATOM 1554 C C . THR A 1 203 ? -9.120 -4.049 -18.437 1.00 95.88 203 THR A C 1
ATOM 1556 O O . THR A 1 203 ? -9.571 -4.315 -19.550 1.00 95.88 203 THR A O 1
ATOM 1559 N N . ALA A 1 204 ? -7.842 -3.705 -18.230 1.00 96.94 204 ALA A N 1
ATOM 1560 C CA . ALA A 1 204 ? -6.816 -3.650 -19.270 1.00 96.94 204 ALA A CA 1
ATOM 1561 C C . ALA A 1 204 ? -6.445 -5.026 -19.843 1.00 96.94 204 ALA A C 1
ATOM 1563 O O . ALA A 1 204 ? -5.882 -5.101 -20.935 1.00 96.94 204 ALA A O 1
ATOM 1564 N N . LEU A 1 205 ? -6.693 -6.098 -19.083 1.00 97.94 205 LEU A N 1
ATOM 1565 C CA . LEU A 1 205 ? -6.255 -7.452 -19.401 1.00 97.94 205 LEU A CA 1
ATOM 1566 C C . LEU A 1 205 ? -7.468 -8.323 -19.731 1.00 97.94 205 LEU A C 1
ATOM 1568 O O . LEU A 1 205 ? -8.423 -8.384 -18.954 1.00 97.94 205 LEU A O 1
ATOM 1572 N N . ASP A 1 206 ? -7.421 -9.026 -20.860 1.00 98.06 206 ASP A N 1
ATOM 1573 C CA . ASP A 1 206 ? -8.380 -10.095 -21.143 1.00 98.06 206 ASP A CA 1
ATOM 1574 C C . ASP A 1 206 ? -8.129 -11.344 -20.270 1.00 98.06 206 ASP A C 1
ATOM 1576 O O . ASP A 1 206 ? -7.177 -11.410 -19.488 1.00 98.06 206 ASP A O 1
ATOM 1580 N N . ASP A 1 207 ? -9.000 -12.351 -20.380 1.00 97.81 207 ASP A N 1
ATOM 1581 C CA . ASP A 1 207 ? -8.919 -13.566 -19.558 1.00 97.81 207 ASP A CA 1
ATOM 1582 C C . ASP A 1 207 ? -7.594 -14.335 -19.750 1.00 97.81 207 ASP A C 1
ATOM 1584 O O . ASP A 1 207 ? -7.078 -14.922 -18.794 1.00 97.81 207 ASP A O 1
ATOM 1588 N N . GLU A 1 208 ? -7.028 -14.335 -20.962 1.00 98.12 208 GLU A N 1
ATOM 1589 C CA . GLU A 1 208 ? -5.765 -15.019 -21.270 1.00 98.12 208 GLU A CA 1
ATOM 1590 C C . GLU A 1 208 ? -4.582 -14.243 -20.684 1.00 98.12 208 GLU A C 1
ATOM 1592 O O . GLU A 1 208 ? -3.742 -14.816 -19.987 1.00 98.12 208 GLU A O 1
ATOM 1597 N N . GLN A 1 209 ? -4.565 -12.925 -20.882 1.00 98.19 209 GLN A N 1
ATOM 1598 C CA . GLN A 1 209 ? -3.579 -12.010 -20.314 1.00 98.19 209 GLN A CA 1
ATOM 1599 C C . GLN A 1 209 ? -3.600 -12.025 -18.783 1.00 98.19 209 GLN A C 1
ATOM 1601 O O . GLN A 1 209 ? -2.544 -12.038 -18.151 1.00 98.19 209 GLN A O 1
ATOM 1606 N N . MET A 1 210 ? -4.783 -12.074 -18.168 1.00 98.00 210 MET A N 1
ATOM 1607 C CA . MET A 1 210 ? -4.937 -12.182 -16.719 1.00 98.00 210 MET A CA 1
ATOM 1608 C C . MET A 1 210 ? -4.419 -13.526 -16.197 1.00 98.00 210 MET A C 1
ATOM 1610 O O . MET A 1 210 ? -3.666 -13.565 -15.221 1.00 98.00 210 MET A O 1
ATOM 1614 N N . ALA A 1 211 ? -4.778 -14.640 -16.847 1.00 97.75 211 ALA A N 1
ATOM 1615 C CA . ALA A 1 211 ? -4.265 -15.958 -16.473 1.00 97.75 211 ALA A CA 1
ATOM 1616 C C . ALA A 1 211 ? -2.733 -16.001 -16.567 1.00 97.75 211 ALA A C 1
ATOM 1618 O O . ALA A 1 211 ? -2.063 -16.506 -15.661 1.00 97.75 211 ALA A O 1
ATOM 1619 N N . ARG A 1 212 ? -2.184 -15.396 -17.623 1.00 97.81 212 ARG A N 1
ATOM 1620 C CA . ARG A 1 212 ? -0.748 -15.288 -17.851 1.00 97.81 212 ARG A CA 1
ATOM 1621 C C . ARG A 1 212 ? -0.049 -14.407 -16.816 1.00 97.81 212 ARG A C 1
ATOM 1623 O O . ARG A 1 212 ? 0.986 -14.803 -16.281 1.00 97.81 212 ARG A O 1
ATOM 1630 N N . PHE A 1 213 ? -0.636 -13.263 -16.467 1.00 97.38 213 PHE A N 1
ATOM 1631 C CA . PHE A 1 213 ? -0.150 -12.392 -15.394 1.00 97.38 213 PHE A CA 1
ATOM 1632 C C . PHE A 1 213 ? -0.042 -13.154 -14.067 1.00 97.38 213 PHE A C 1
ATOM 1634 O O . PHE A 1 213 ? 0.995 -13.108 -13.406 1.00 97.38 213 PHE A O 1
ATOM 1641 N N . VAL A 1 214 ? -1.088 -13.900 -13.693 1.00 96.31 214 VAL A N 1
ATOM 1642 C CA . VAL A 1 214 ? -1.116 -14.688 -12.450 1.00 96.31 214 VAL A CA 1
ATOM 1643 C C . VAL A 1 214 ? -0.056 -15.792 -12.454 1.00 96.31 214 VAL A C 1
ATOM 1645 O O . VAL A 1 214 ? 0.617 -15.988 -11.440 1.00 96.31 214 VAL A O 1
ATOM 1648 N N . GLU A 1 215 ? 0.113 -16.498 -13.575 1.00 96.31 215 GLU A N 1
ATOM 1649 C CA . GLU A 1 215 ? 1.142 -17.531 -13.738 1.00 96.31 215 GLU A CA 1
ATOM 1650 C C . GLU A 1 215 ? 2.550 -16.956 -13.510 1.00 96.31 215 GLU A C 1
ATOM 1652 O O . GLU A 1 215 ? 3.301 -17.453 -12.665 1.00 96.31 215 GLU A O 1
ATOM 1657 N N . LEU A 1 216 ? 2.884 -15.872 -14.214 1.00 96.19 216 LEU A N 1
ATOM 1658 C CA . LEU A 1 216 ? 4.191 -15.222 -14.133 1.00 96.19 216 LEU A CA 1
ATOM 1659 C C . LEU A 1 216 ? 4.452 -14.636 -12.739 1.00 96.19 216 LEU A C 1
ATOM 1661 O O . LEU A 1 216 ? 5.510 -14.868 -12.147 1.00 96.19 216 LEU A O 1
ATOM 1665 N N . ALA A 1 217 ? 3.469 -13.940 -12.161 1.00 93.12 217 ALA A N 1
ATOM 1666 C CA . ALA A 1 217 ? 3.580 -13.374 -10.819 1.00 93.12 217 ALA A CA 1
ATOM 1667 C C . ALA A 1 217 ? 3.793 -14.459 -9.745 1.00 93.12 217 ALA A C 1
ATOM 1669 O O . ALA A 1 217 ? 4.542 -14.254 -8.782 1.00 93.12 217 ALA A O 1
ATOM 1670 N N . ALA A 1 218 ? 3.172 -15.633 -9.903 1.00 90.12 218 ALA A N 1
ATOM 1671 C CA . ALA A 1 218 ? 3.403 -16.773 -9.020 1.00 90.12 218 ALA A CA 1
ATOM 1672 C C . ALA A 1 218 ? 4.832 -17.326 -9.153 1.00 90.12 218 ALA A C 1
ATOM 1674 O O . ALA A 1 218 ? 5.457 -17.628 -8.132 1.00 90.12 218 ALA A O 1
ATOM 1675 N N . GLY A 1 219 ? 5.371 -17.404 -10.375 1.00 82.06 219 GLY A N 1
ATOM 1676 C CA . GLY A 1 219 ? 6.752 -17.826 -10.639 1.00 82.06 219 GLY A CA 1
ATOM 1677 C C . GLY A 1 219 ? 7.788 -16.938 -9.944 1.00 82.06 219 GLY A C 1
ATOM 1678 O O . GLY A 1 219 ? 8.683 -17.442 -9.262 1.00 82.06 219 GLY A O 1
ATOM 1679 N N . VAL A 1 220 ? 7.601 -15.616 -10.002 1.00 80.88 220 VAL A N 1
ATOM 1680 C CA . VAL A 1 220 ? 8.461 -14.639 -9.308 1.00 80.88 220 VAL A CA 1
ATOM 1681 C C . VAL A 1 220 ? 8.418 -14.810 -7.785 1.00 80.88 220 VAL A C 1
ATOM 1683 O O . VAL A 1 220 ? 9.447 -14.732 -7.112 1.00 80.88 220 VAL A O 1
ATOM 1686 N N . ARG A 1 221 ? 7.237 -15.091 -7.220 1.00 68.12 221 ARG A N 1
ATOM 1687 C CA . ARG A 1 221 ? 7.067 -15.309 -5.774 1.00 68.12 221 ARG A CA 1
ATOM 1688 C C . ARG A 1 221 ? 7.741 -16.597 -5.284 1.00 68.12 221 ARG A C 1
ATOM 1690 O O . ARG A 1 221 ? 8.202 -16.633 -4.145 1.00 68.12 221 ARG A O 1
ATOM 1697 N N . LEU A 1 222 ? 7.782 -17.641 -6.116 1.00 51.44 222 LEU A N 1
ATOM 1698 C CA . LEU A 1 222 ? 8.330 -18.958 -5.771 1.00 51.44 222 LEU A CA 1
ATOM 1699 C C . LEU A 1 222 ? 9.860 -19.041 -5.865 1.00 51.44 222 LEU A C 1
ATOM 1701 O O . LEU A 1 222 ? 10.447 -19.823 -5.128 1.00 51.44 222 LEU A O 1
ATOM 1705 N N . MET A 1 223 ? 10.524 -18.210 -6.677 1.00 53.28 223 MET A N 1
ATOM 1706 C CA . MET A 1 223 ? 11.998 -18.146 -6.727 1.00 53.28 223 MET A CA 1
ATOM 1707 C C . MET A 1 223 ? 12.650 -17.670 -5.413 1.00 53.28 223 MET A C 1
ATOM 1709 O O . MET A 1 223 ? 13.873 -17.699 -5.284 1.00 53.28 223 MET A O 1
ATOM 1713 N N . ARG A 1 224 ? 11.854 -17.203 -4.441 1.00 51.09 224 ARG A N 1
ATOM 1714 C CA . ARG A 1 224 ? 12.331 -16.520 -3.226 1.00 51.09 224 ARG A CA 1
ATOM 1715 C C . ARG A 1 224 ? 11.691 -17.011 -1.918 1.00 51.09 224 ARG A C 1
ATOM 1717 O O . ARG A 1 224 ? 11.797 -16.314 -0.908 1.00 51.09 224 ARG A O 1
ATOM 1724 N N . ALA A 1 225 ? 11.034 -18.173 -1.928 1.00 37.19 225 ALA A N 1
ATOM 1725 C CA . ALA A 1 225 ? 10.595 -18.884 -0.719 1.00 37.19 225 ALA A CA 1
ATOM 1726 C C . ALA A 1 225 ? 11.557 -20.035 -0.401 1.00 37.19 225 ALA A C 1
ATOM 1728 O O . ALA A 1 225 ? 11.874 -20.208 0.798 1.00 37.19 225 ALA A O 1
#

Foldseek 3Di:
DALLVLLLLCLLVFDDQQVVSCVLVQLAPPPVSSVSNVVVCVVPHSPRSNVCSLVVLLVVLCVQPVPADCLQLLLVLLVLLLVLDDCVQLSSLVSLLPRDRDGSSSSNVSSVVSLVSQLVSQLVVLCVVLVHGSLQLLLLVCLAVVNFPVNSDNHDDNVSCVPNVVVCVVVVQDDPSHGDPVVVVSNVSSVVSSCVSSCRSVVSADPVSVVVSVVRVVSSVVVPD

pLDDT: mean 92.69, std 9.43, range [37.19, 98.69]

Secondary structure (DSSP, 8-state):
--HHHHHHHHGGG-S--HHHHHHH-TTS-TTHHHHHHHHHHHHS-HHHHHHHHHHHHHHHHHHHHTT-TTHHHHHHHHHHHHHT---TT-HHHHHHHT----SHHHHHHHHHHHHHHHHHHHHHHHHHHTT--HHHHHHHHHHHTT-TGGGG-TT--HHHHHHHHHHHHHTTSEETTEE-HHHHHHHHHHHHHHHHHT-GGGGGS-HHHHHHHHHHHHHHHHTT-